Protein AF-A0A8H2VBD1-F1 (afdb_monomer_lite)

Structure (mmCIF, N/CA/C/O backbone):
data_AF-A0A8H2VBD1-F1
#
_entry.id   AF-A0A8H2VBD1-F1
#
loop_
_atom_site.group_PDB
_atom_site.id
_atom_site.type_symbol
_atom_site.label_atom_id
_atom_site.label_alt_id
_atom_site.label_comp_id
_atom_site.label_asym_id
_atom_site.label_entity_id
_atom_site.label_seq_id
_atom_site.pdbx_PDB_ins_code
_atom_site.Cartn_x
_atom_site.Cartn_y
_atom_site.Cartn_z
_atom_site.occupancy
_atom_site.B_iso_or_equiv
_atom_site.auth_seq_id
_atom_site.auth_comp_id
_atom_site.auth_asym_id
_atom_site.auth_atom_id
_atom_site.pdbx_PDB_model_num
ATOM 1 N N . MET A 1 1 ? 64.098 -32.373 -32.355 1.00 54.00 1 MET A N 1
ATOM 2 C CA . MET A 1 1 ? 63.160 -31.395 -31.766 1.00 54.00 1 MET A CA 1
ATOM 3 C C . MET A 1 1 ? 63.938 -30.116 -31.527 1.00 54.00 1 MET A C 1
ATOM 5 O O . MET A 1 1 ? 64.959 -30.166 -30.847 1.00 54.00 1 MET A O 1
ATOM 9 N N . SER A 1 2 ? 63.574 -29.048 -32.231 1.00 55.41 2 SER A N 1
ATOM 10 C CA . SER A 1 2 ? 64.395 -27.842 -32.358 1.00 55.41 2 SER A CA 1
ATOM 11 C C . SER A 1 2 ? 64.358 -27.010 -31.068 1.00 55.41 2 SER A C 1
ATOM 13 O O . SER A 1 2 ? 63.413 -27.098 -30.284 1.00 55.41 2 SER A O 1
ATOM 15 N N . LEU A 1 3 ? 65.383 -26.186 -30.827 1.00 52.31 3 LEU A N 1
ATOM 16 C CA . LEU A 1 3 ? 65.416 -25.245 -29.693 1.00 52.31 3 LEU A CA 1
ATOM 17 C C . LEU A 1 3 ? 64.236 -24.248 -29.708 1.00 52.31 3 LEU A C 1
ATOM 19 O O . LEU A 1 3 ? 63.853 -23.739 -28.655 1.00 52.31 3 LEU A O 1
ATOM 23 N N . TRP A 1 4 ? 63.619 -24.026 -30.873 1.00 53.47 4 TRP A N 1
ATOM 24 C CA . TRP A 1 4 ? 62.435 -23.184 -31.052 1.00 53.47 4 TRP A CA 1
ATOM 25 C C . TRP A 1 4 ? 61.159 -23.810 -30.470 1.00 53.47 4 TRP A C 1
ATOM 27 O O . TRP A 1 4 ? 60.368 -23.103 -29.844 1.00 53.47 4 TRP A O 1
ATOM 37 N N . ASP A 1 5 ? 61.009 -25.135 -30.560 1.00 57.03 5 ASP A N 1
ATOM 38 C CA . ASP A 1 5 ? 59.840 -25.858 -30.033 1.00 57.03 5 ASP A CA 1
ATOM 39 C C . ASP A 1 5 ? 59.789 -25.804 -28.496 1.00 57.03 5 ASP A C 1
ATOM 41 O O . ASP A 1 5 ? 58.724 -25.662 -27.895 1.00 57.03 5 ASP A O 1
ATOM 45 N N . LYS A 1 6 ? 60.960 -25.840 -27.842 1.00 54.88 6 LYS A N 1
ATOM 46 C CA . LYS A 1 6 ? 61.081 -25.689 -26.380 1.00 54.88 6 LYS A CA 1
ATOM 47 C C . LYS A 1 6 ? 60.775 -24.266 -25.901 1.00 54.88 6 LYS A C 1
ATOM 49 O O . LYS A 1 6 ? 60.259 -24.097 -24.799 1.00 54.88 6 LYS A O 1
ATOM 54 N N . CYS A 1 7 ? 61.081 -23.250 -26.710 1.00 54.19 7 CYS A N 1
ATOM 55 C CA . CYS A 1 7 ? 60.843 -21.848 -26.356 1.00 54.19 7 CYS A CA 1
ATOM 56 C C . CYS A 1 7 ? 59.348 -21.484 -26.437 1.00 54.19 7 CYS A C 1
ATOM 58 O O . CYS A 1 7 ? 58.854 -20.722 -25.606 1.00 54.19 7 CYS A O 1
ATOM 60 N N . ASN A 1 8 ? 58.608 -22.077 -27.382 1.00 58.03 8 ASN A N 1
ATOM 61 C CA . ASN A 1 8 ? 57.167 -21.851 -27.524 1.00 58.03 8 ASN A CA 1
ATOM 62 C C . ASN A 1 8 ? 56.337 -22.646 -26.499 1.00 58.03 8 ASN A C 1
ATOM 64 O O . ASN A 1 8 ? 55.411 -22.100 -25.906 1.00 58.03 8 ASN A O 1
ATOM 68 N N . ALA A 1 9 ? 56.748 -23.882 -26.182 1.00 58.59 9 ALA A N 1
ATOM 69 C CA . ALA A 1 9 ? 56.108 -24.696 -25.144 1.00 58.59 9 ALA A CA 1
ATOM 70 C C . ALA A 1 9 ? 56.120 -24.026 -23.754 1.00 58.59 9 ALA A C 1
ATOM 72 O O . ALA A 1 9 ? 55.171 -24.165 -22.984 1.00 58.59 9 ALA A O 1
ATOM 73 N N . ASN A 1 10 ? 57.167 -23.252 -23.444 1.00 64.06 10 ASN A N 1
ATOM 74 C CA . ASN A 1 10 ? 57.252 -22.486 -22.198 1.00 64.06 10 ASN A CA 1
ATOM 75 C C . ASN A 1 10 ? 56.273 -21.302 -22.165 1.00 64.06 10 ASN A C 1
ATOM 77 O O . ASN A 1 10 ? 55.731 -20.992 -21.108 1.00 64.06 10 ASN A O 1
ATOM 81 N N . LYS A 1 11 ? 56.004 -20.658 -23.310 1.00 75.06 11 LYS A N 1
ATOM 82 C CA . LYS A 1 11 ? 55.006 -19.581 -23.393 1.00 75.06 11 LYS A CA 1
ATOM 83 C C . LYS A 1 11 ? 53.596 -20.130 -23.221 1.00 75.06 11 LYS A C 1
ATOM 85 O O . LYS A 1 11 ? 52.838 -19.593 -22.420 1.00 75.06 11 LYS A O 1
ATOM 90 N N . ASP A 1 12 ? 53.280 -21.242 -23.879 1.00 76.56 12 ASP A N 1
ATOM 91 C CA . ASP A 1 12 ? 51.980 -21.909 -23.743 1.00 76.56 12 ASP A CA 1
ATOM 92 C C . ASP A 1 12 ? 51.727 -22.379 -22.305 1.00 76.56 12 ASP A C 1
ATOM 94 O O . ASP A 1 12 ? 50.618 -22.243 -21.784 1.00 76.56 12 ASP A O 1
ATOM 98 N N . TYR A 1 13 ? 52.765 -22.882 -21.632 1.00 83.56 13 TYR A N 1
ATOM 99 C CA . TYR A 1 13 ? 52.704 -23.245 -20.217 1.00 83.56 13 TYR A CA 1
ATOM 100 C C . TYR A 1 13 ? 52.416 -22.030 -19.322 1.00 83.56 13 TYR A C 1
ATOM 102 O O . TYR A 1 13 ? 51.544 -22.094 -18.455 1.00 83.56 13 TYR A O 1
ATOM 110 N N . VAL A 1 14 ? 53.077 -20.897 -19.577 1.00 85.50 14 VAL A N 1
ATOM 111 C CA . VAL A 1 14 ? 52.837 -19.642 -18.849 1.00 85.50 14 VAL A CA 1
ATOM 112 C C . VAL A 1 14 ? 51.410 -19.129 -19.070 1.00 85.50 14 VAL A C 1
ATOM 114 O O . VAL A 1 14 ? 50.736 -18.796 -18.096 1.00 85.50 14 VAL A O 1
ATOM 117 N N . TYR A 1 15 ? 50.895 -19.133 -20.304 1.00 88.62 15 TYR A N 1
ATOM 118 C CA . TYR A 1 15 ? 49.515 -18.709 -20.580 1.00 88.62 15 TYR A CA 1
ATOM 119 C C . TYR A 1 15 ? 48.474 -19.613 -19.910 1.00 88.62 15 TYR A C 1
ATOM 121 O O . TYR A 1 15 ? 47.472 -19.114 -19.396 1.00 88.62 15 TYR A O 1
ATOM 129 N N . ARG A 1 16 ? 48.718 -20.928 -19.845 1.00 87.94 16 ARG A N 1
ATOM 130 C CA . ARG A 1 16 ? 47.842 -21.869 -19.129 1.00 87.94 16 ARG A CA 1
ATOM 131 C C . ARG A 1 16 ? 47.814 -21.602 -17.627 1.00 87.94 16 ARG A C 1
ATOM 133 O O . ARG A 1 16 ? 46.736 -21.617 -17.040 1.00 87.94 16 ARG A O 1
ATOM 140 N N . ILE A 1 17 ? 48.963 -21.316 -17.014 1.00 90.25 17 ILE A N 1
ATOM 141 C CA . ILE A 1 17 ? 49.022 -20.950 -15.592 1.00 90.25 17 ILE A CA 1
ATOM 142 C C . ILE A 1 17 ? 48.261 -19.648 -15.339 1.00 90.25 17 ILE A C 1
ATOM 144 O O . ILE A 1 17 ? 47.466 -19.584 -14.406 1.00 90.25 17 ILE A O 1
ATOM 148 N N . ILE A 1 18 ? 48.451 -18.632 -16.185 1.00 91.62 18 ILE A N 1
ATOM 149 C CA . ILE A 1 18 ? 47.745 -17.350 -16.054 1.00 91.62 18 ILE A CA 1
ATOM 150 C C . ILE A 1 18 ? 46.226 -17.548 -16.169 1.00 91.62 18 ILE A C 1
ATOM 152 O O . ILE A 1 18 ? 45.480 -17.005 -15.356 1.00 91.62 18 ILE A O 1
ATOM 156 N N . ALA A 1 19 ? 45.759 -18.362 -17.119 1.00 92.12 19 ALA A N 1
ATOM 157 C CA . ALA A 1 19 ? 44.336 -18.659 -17.281 1.00 92.12 19 ALA A CA 1
ATOM 158 C C . ALA A 1 19 ? 43.744 -19.400 -16.068 1.00 92.12 19 ALA A C 1
ATOM 160 O O . ALA A 1 19 ? 42.652 -19.061 -15.616 1.00 92.12 19 ALA A O 1
ATOM 161 N N . LEU A 1 20 ? 44.469 -20.370 -15.499 1.00 93.50 20 LEU A N 1
ATOM 162 C CA . LEU A 1 20 ? 44.033 -21.085 -14.294 1.00 93.50 20 LEU A CA 1
ATOM 163 C C . LEU A 1 20 ? 43.985 -20.167 -13.069 1.00 93.50 20 LEU A C 1
ATOM 165 O O . LEU A 1 20 ? 43.024 -20.219 -12.307 1.00 93.50 20 LEU A O 1
ATOM 169 N N . MET A 1 21 ? 44.976 -19.287 -12.911 1.00 91.81 21 MET A N 1
ATOM 170 C CA . MET A 1 21 ? 44.975 -18.273 -11.854 1.00 91.81 21 MET A CA 1
ATOM 171 C C . MET A 1 21 ? 43.785 -17.325 -12.001 1.00 91.81 21 MET A C 1
ATOM 173 O O . MET A 1 21 ? 43.116 -17.040 -11.014 1.00 91.81 21 MET A O 1
ATOM 177 N N . PHE A 1 22 ? 43.474 -16.887 -13.224 1.00 92.88 22 PHE A N 1
ATOM 178 C CA . PHE A 1 22 ? 42.308 -16.047 -13.485 1.00 92.88 22 PHE A CA 1
ATOM 179 C C . PHE A 1 22 ? 41.004 -16.763 -13.118 1.00 92.88 22 PHE A C 1
ATOM 181 O O . PHE A 1 22 ? 40.187 -16.187 -12.411 1.00 92.88 22 PHE A O 1
ATOM 188 N N . LEU A 1 23 ? 40.839 -18.033 -13.505 1.00 91.69 23 LEU A N 1
ATOM 189 C CA . LEU A 1 23 ? 39.657 -18.824 -13.150 1.00 91.69 23 LEU A CA 1
ATOM 190 C C . LEU A 1 23 ? 39.506 -18.999 -11.634 1.00 91.69 23 LEU A C 1
ATOM 192 O O . LEU A 1 23 ? 38.409 -18.821 -11.110 1.00 91.69 23 LEU A O 1
ATOM 196 N N . ILE A 1 24 ? 40.600 -19.280 -10.921 1.00 89.44 24 ILE A N 1
ATOM 197 C CA . ILE A 1 24 ? 40.595 -19.403 -9.457 1.00 89.44 24 ILE A CA 1
ATOM 198 C C . ILE A 1 24 ? 40.242 -18.062 -8.805 1.00 89.44 24 ILE A C 1
ATOM 200 O O . ILE A 1 24 ? 39.408 -18.041 -7.910 1.00 89.44 24 ILE A O 1
ATOM 204 N N . ILE A 1 25 ? 40.809 -16.947 -9.276 1.00 87.06 25 ILE A N 1
ATOM 205 C CA . ILE A 1 25 ? 40.499 -15.600 -8.769 1.00 87.06 25 ILE A CA 1
ATOM 206 C C . ILE A 1 25 ? 39.036 -15.239 -9.041 1.00 87.06 25 ILE A C 1
ATOM 208 O O . ILE A 1 25 ? 38.354 -14.721 -8.163 1.00 87.06 25 ILE A O 1
ATOM 212 N N . THR A 1 26 ? 38.517 -15.538 -10.234 1.00 83.25 26 THR A N 1
ATOM 213 C CA . THR A 1 26 ? 37.095 -15.321 -10.521 1.00 83.25 26 THR A CA 1
ATOM 214 C C . THR A 1 26 ? 36.215 -16.202 -9.647 1.00 83.25 26 THR A C 1
ATOM 216 O O . THR A 1 26 ? 35.213 -15.717 -9.143 1.00 83.25 26 THR A O 1
ATOM 219 N N . TRP A 1 27 ? 36.599 -17.457 -9.393 1.00 83.62 27 TRP A N 1
ATOM 220 C CA . TRP A 1 27 ? 35.854 -18.343 -8.504 1.00 83.62 27 TRP A CA 1
ATOM 221 C C . TRP A 1 27 ? 35.876 -17.832 -7.068 1.00 83.62 27 TRP A C 1
ATOM 223 O O . TRP A 1 27 ? 34.833 -17.808 -6.436 1.00 83.62 27 TRP A O 1
ATOM 233 N N . THR A 1 28 ? 37.016 -17.383 -6.540 1.00 78.88 28 THR A N 1
ATOM 234 C CA . THR A 1 28 ? 37.082 -16.871 -5.165 1.00 78.88 28 THR A CA 1
ATOM 235 C C . THR A 1 28 ? 36.308 -15.568 -5.001 1.00 78.88 28 THR A C 1
ATOM 237 O O . THR A 1 28 ? 35.615 -15.428 -4.002 1.00 78.88 28 THR A O 1
ATOM 240 N N . LEU A 1 29 ? 36.354 -14.661 -5.984 1.00 74.62 29 LEU A N 1
ATOM 241 C CA . LEU A 1 29 ? 35.590 -13.407 -5.969 1.00 74.62 29 LEU A CA 1
ATOM 242 C C . LEU A 1 29 ? 34.081 -13.617 -6.167 1.00 74.62 29 LEU A C 1
ATOM 244 O O . LEU A 1 29 ? 33.280 -12.878 -5.601 1.00 74.62 29 LEU A O 1
ATOM 248 N N . LEU A 1 30 ? 33.682 -14.607 -6.970 1.00 69.38 30 LEU A N 1
ATOM 249 C CA . LEU A 1 30 ? 32.272 -14.904 -7.241 1.00 69.38 30 LEU A CA 1
ATOM 250 C C . LEU A 1 30 ? 31.662 -15.840 -6.182 1.00 69.38 30 LEU A C 1
ATOM 252 O O . LEU A 1 30 ? 30.470 -15.762 -5.908 1.00 69.38 30 LEU A O 1
ATOM 256 N N . SER A 1 31 ? 32.480 -16.689 -5.552 1.00 67.06 31 SER A N 1
ATOM 257 C CA . SER A 1 31 ? 32.095 -17.589 -4.456 1.00 67.06 31 SER A CA 1
ATOM 258 C C . SER A 1 31 ? 32.132 -16.913 -3.085 1.00 67.06 31 SER A C 1
ATOM 260 O O . SER A 1 31 ? 31.556 -17.461 -2.151 1.00 67.06 31 SER A O 1
ATOM 262 N N . SER A 1 32 ? 32.779 -15.749 -2.936 1.00 55.81 32 SER A N 1
ATOM 263 C CA . SER A 1 32 ? 32.771 -14.970 -1.687 1.00 55.81 32 SER A CA 1
ATOM 264 C C . SER A 1 32 ? 31.465 -14.205 -1.447 1.00 55.81 32 SER A C 1
ATOM 266 O O . SER A 1 32 ? 31.392 -13.382 -0.538 1.00 55.81 32 SER A O 1
ATOM 268 N N . GLY A 1 33 ? 30.423 -14.455 -2.243 1.00 56.94 33 GLY A N 1
ATOM 269 C CA . GLY A 1 33 ? 29.066 -14.111 -1.846 1.00 56.94 33 GLY A CA 1
ATOM 270 C C . GLY A 1 33 ? 28.625 -15.032 -0.713 1.00 56.94 33 GLY A C 1
ATOM 271 O O . GLY A 1 33 ? 28.064 -16.093 -0.971 1.00 56.94 33 GLY A O 1
ATOM 272 N N . GLU A 1 34 ? 28.877 -14.644 0.538 1.00 50.38 34 GLU A N 1
ATOM 273 C CA . GLU A 1 34 ? 28.145 -15.195 1.678 1.00 50.38 34 GLU A CA 1
ATOM 274 C C . GLU A 1 34 ? 26.644 -15.000 1.416 1.00 50.38 34 GLU A C 1
ATOM 276 O O . GLU A 1 34 ? 26.119 -13.887 1.470 1.00 50.38 34 GLU A O 1
ATOM 281 N N . LEU A 1 35 ? 25.940 -16.091 1.103 1.00 47.12 35 LEU A N 1
ATOM 282 C CA . LEU A 1 35 ? 24.493 -16.181 1.270 1.00 47.12 35 LEU A CA 1
ATOM 283 C C . LEU A 1 35 ? 24.238 -16.265 2.773 1.00 47.12 35 LEU A C 1
ATOM 285 O O . LEU A 1 35 ? 24.052 -17.339 3.343 1.00 47.12 35 LEU A O 1
ATOM 289 N N . ASP A 1 36 ? 24.316 -15.106 3.417 1.00 41.16 36 ASP A N 1
ATOM 290 C CA . ASP A 1 36 ? 23.941 -14.939 4.807 1.00 41.16 36 ASP A CA 1
ATOM 291 C C . ASP A 1 36 ? 22.428 -15.172 4.937 1.00 41.16 36 ASP A C 1
ATOM 293 O O . ASP A 1 36 ? 21.601 -14.304 4.650 1.00 41.16 36 ASP A O 1
ATOM 297 N N . GLY A 1 37 ? 22.066 -16.389 5.347 1.00 51.75 37 GLY A N 1
ATOM 298 C CA . GLY A 1 37 ? 20.691 -16.807 5.622 1.00 51.75 37 GLY A CA 1
ATOM 299 C C . GLY A 1 37 ? 20.072 -16.146 6.858 1.00 51.75 37 GLY A C 1
ATOM 300 O O . GLY A 1 37 ? 18.968 -16.521 7.246 1.00 51.75 37 GLY A O 1
ATOM 301 N N . SER A 1 38 ? 20.761 -15.188 7.489 1.00 45.03 38 SER A N 1
ATOM 302 C CA . SER A 1 38 ? 20.232 -14.396 8.603 1.00 45.03 38 SER A CA 1
ATOM 303 C C . SER A 1 38 ? 19.691 -13.023 8.186 1.00 45.03 38 SER A C 1
ATOM 305 O O . SER A 1 38 ? 19.062 -12.337 8.996 1.00 45.03 38 SER A O 1
ATOM 307 N N . ILE A 1 39 ? 19.865 -12.621 6.920 1.00 45.16 39 ILE A N 1
ATOM 308 C CA . ILE A 1 39 ? 19.301 -11.366 6.422 1.00 45.16 39 ILE A CA 1
ATOM 309 C C . ILE A 1 39 ? 17.844 -11.625 6.009 1.00 45.16 39 ILE A C 1
ATOM 311 O O . ILE A 1 39 ? 17.609 -12.398 5.077 1.00 45.16 39 ILE A O 1
ATOM 315 N N . PRO A 1 40 ? 16.845 -10.986 6.652 1.00 49.59 40 PRO A N 1
ATOM 316 C CA . PRO A 1 40 ? 15.456 -11.137 6.239 1.00 49.59 40 PRO A CA 1
ATOM 317 C C . PRO A 1 40 ? 15.336 -10.767 4.760 1.00 49.59 40 PRO A C 1
ATOM 319 O O . PRO A 1 40 ? 15.849 -9.733 4.329 1.00 49.59 40 PRO A O 1
ATOM 322 N N . HIS A 1 41 ? 14.670 -11.622 3.981 1.00 46.75 41 HIS A N 1
ATOM 323 C CA . HIS A 1 41 ? 14.543 -11.488 2.526 1.00 46.75 41 HIS A CA 1
ATOM 324 C C . HIS A 1 41 ? 14.055 -10.102 2.072 1.00 46.75 41 HIS A C 1
ATOM 326 O O . HIS A 1 41 ? 14.389 -9.690 0.964 1.00 46.75 41 HIS A O 1
ATOM 332 N N . SER A 1 42 ? 13.334 -9.369 2.926 1.00 48.91 42 SER A N 1
ATOM 333 C CA . SER A 1 42 ? 12.960 -7.971 2.697 1.00 48.91 42 SER A CA 1
ATOM 334 C C . SER A 1 42 ? 14.180 -7.059 2.533 1.00 48.91 42 SER A C 1
ATOM 336 O O . SER A 1 42 ? 14.265 -6.343 1.546 1.00 48.91 42 SER A O 1
ATOM 338 N N . LYS A 1 43 ? 15.201 -7.140 3.399 1.00 45.16 43 LYS A N 1
ATOM 339 C CA . LYS A 1 43 ? 16.438 -6.340 3.265 1.00 45.16 43 LYS A CA 1
ATOM 340 C C . LYS A 1 43 ? 17.221 -6.672 1.994 1.00 45.16 43 LYS A C 1
ATOM 342 O O . LYS A 1 43 ? 17.791 -5.781 1.379 1.00 45.16 43 LYS A O 1
ATOM 347 N N . ILE A 1 44 ? 17.255 -7.942 1.584 1.00 48.09 44 ILE A N 1
ATOM 348 C CA . ILE A 1 44 ? 17.922 -8.348 0.334 1.00 48.09 44 ILE A CA 1
ATOM 349 C C . ILE A 1 44 ? 17.146 -7.816 -0.878 1.00 48.09 44 ILE A C 1
ATOM 351 O O . ILE A 1 44 ? 17.750 -7.307 -1.822 1.00 48.09 44 ILE A O 1
ATOM 355 N N . PHE A 1 45 ? 15.814 -7.895 -0.840 1.00 48.53 45 PHE A N 1
ATOM 356 C CA . PHE A 1 45 ? 14.938 -7.377 -1.886 1.00 48.53 45 PHE A CA 1
ATOM 357 C C . PHE A 1 45 ? 15.046 -5.849 -2.011 1.00 48.53 45 PHE A C 1
ATOM 359 O O . PHE A 1 45 ? 15.306 -5.353 -3.107 1.00 48.53 45 PHE A O 1
ATOM 366 N N . PHE A 1 46 ? 14.992 -5.105 -0.904 1.00 46.50 46 PHE A N 1
ATOM 367 C CA . PHE A 1 46 ? 15.167 -3.649 -0.899 1.00 46.50 46 PHE A CA 1
ATOM 368 C C . PHE A 1 46 ? 16.562 -3.204 -1.336 1.00 46.50 46 PHE A C 1
ATOM 370 O O . PHE A 1 46 ? 16.674 -2.244 -2.103 1.00 46.50 46 PHE A O 1
ATOM 377 N N . LYS A 1 47 ? 17.612 -3.943 -0.959 1.00 44.56 47 LYS A N 1
ATOM 378 C CA . LYS A 1 47 ? 18.968 -3.730 -1.474 1.00 44.56 47 LYS A CA 1
ATOM 379 C C . LYS A 1 47 ? 19.043 -3.955 -2.981 1.00 44.56 47 LYS A C 1
ATOM 381 O O . LYS A 1 47 ? 19.677 -3.174 -3.687 1.00 44.56 47 LYS A O 1
ATOM 386 N N . SER A 1 48 ? 18.368 -4.989 -3.490 1.00 46.06 48 SER A N 1
ATOM 387 C CA . SER A 1 48 ? 18.322 -5.294 -4.927 1.00 46.06 48 SER A CA 1
ATOM 388 C C . SER A 1 48 ? 17.507 -4.281 -5.741 1.00 46.06 48 SER A C 1
ATOM 390 O O . SER A 1 48 ? 17.838 -4.025 -6.895 1.00 46.06 48 SER A O 1
ATOM 392 N N . LEU A 1 49 ? 16.495 -3.656 -5.130 1.00 55.81 49 LEU A N 1
ATOM 393 C CA . LEU A 1 49 ? 15.710 -2.576 -5.730 1.00 55.81 49 LEU A CA 1
ATOM 394 C C . LEU A 1 49 ? 16.281 -1.174 -5.446 1.00 55.81 49 LEU A C 1
ATOM 396 O O . LEU A 1 49 ? 15.737 -0.186 -5.932 1.00 55.81 49 LEU A O 1
ATOM 400 N N . ASN A 1 50 ? 17.375 -1.066 -4.681 1.00 44.81 50 ASN A N 1
ATOM 401 C CA . ASN A 1 50 ? 17.959 0.202 -4.228 1.00 44.81 50 ASN A CA 1
ATOM 402 C C . ASN A 1 50 ? 16.984 1.080 -3.399 1.00 44.81 50 ASN A C 1
ATOM 404 O O . ASN A 1 50 ? 17.167 2.293 -3.290 1.00 44.81 50 ASN A O 1
ATOM 408 N N . LEU A 1 51 ? 15.951 0.472 -2.797 1.00 50.34 51 LEU A N 1
ATOM 409 C CA . LEU A 1 51 ? 14.966 1.144 -1.935 1.00 50.34 51 LEU A CA 1
ATOM 410 C C . LEU A 1 51 ? 15.459 1.331 -0.489 1.00 50.34 51 LEU A C 1
ATOM 412 O O . LEU A 1 51 ? 14.819 2.039 0.284 1.00 50.34 51 LEU A O 1
ATOM 416 N N . ASP A 1 52 ? 16.613 0.771 -0.116 1.00 47.75 52 ASP A N 1
ATOM 417 C CA . ASP A 1 52 ? 17.197 0.970 1.219 1.00 47.75 52 ASP A CA 1
ATOM 418 C C . ASP A 1 52 ? 17.398 2.461 1.533 1.00 47.75 52 ASP A C 1
ATOM 420 O O . ASP A 1 52 ? 17.101 2.915 2.634 1.00 47.75 52 ASP A O 1
ATOM 424 N N . ASN A 1 53 ? 17.851 3.250 0.555 1.00 48.72 53 ASN A N 1
ATOM 425 C CA . ASN A 1 53 ? 18.037 4.696 0.714 1.00 48.72 53 ASN A CA 1
ATOM 426 C C . ASN A 1 53 ? 16.713 5.472 0.678 1.00 48.72 53 ASN A C 1
ATOM 428 O O . ASN A 1 53 ? 16.647 6.586 1.188 1.00 48.72 53 ASN A O 1
ATOM 432 N N . TYR A 1 54 ? 15.663 4.885 0.099 1.00 46.88 54 TYR A N 1
ATOM 433 C CA . TYR A 1 54 ? 14.327 5.473 0.064 1.00 46.88 54 TYR A CA 1
ATOM 434 C C . TYR A 1 54 ? 13.667 5.445 1.446 1.00 46.88 54 TYR A C 1
ATOM 436 O O . TYR A 1 54 ? 13.098 6.441 1.880 1.00 46.88 54 TYR A O 1
ATOM 444 N N . PHE A 1 55 ? 13.807 4.330 2.170 1.00 47.88 55 PHE A N 1
ATOM 445 C CA . PHE A 1 55 ? 13.234 4.178 3.511 1.00 47.88 55 PHE A CA 1
ATOM 446 C C . PHE A 1 55 ? 14.163 4.647 4.641 1.00 47.88 55 PHE A C 1
ATOM 448 O O . PHE A 1 55 ? 13.671 5.073 5.681 1.00 47.88 55 PHE A O 1
ATOM 455 N N . ASN A 1 56 ? 15.489 4.623 4.446 1.00 46.00 56 ASN A N 1
ATOM 456 C CA . ASN A 1 56 ? 16.464 5.125 5.430 1.00 46.00 56 ASN A CA 1
ATOM 457 C C . ASN A 1 56 ? 16.826 6.614 5.234 1.00 46.00 56 ASN A C 1
ATOM 459 O O . ASN A 1 56 ? 17.598 7.166 6.016 1.00 46.00 56 ASN A O 1
ATOM 463 N N . GLY A 1 57 ? 16.306 7.264 4.185 1.00 38.19 57 GLY A N 1
ATOM 464 C CA . GLY A 1 57 ? 16.658 8.634 3.790 1.00 38.19 57 GLY A CA 1
ATOM 465 C C . GLY A 1 57 ? 16.067 9.749 4.657 1.00 38.19 57 GLY A C 1
ATOM 466 O O . GLY A 1 57 ? 16.419 10.911 4.474 1.00 38.19 57 GLY A O 1
ATOM 467 N N . SER A 1 58 ? 15.209 9.428 5.622 1.00 42.72 58 SER A N 1
ATOM 468 C CA . SER A 1 58 ? 14.630 10.393 6.557 1.00 42.72 58 SER A CA 1
ATOM 469 C C . SER A 1 58 ? 15.304 10.304 7.930 1.00 42.72 58 SER A C 1
ATOM 471 O O . SER A 1 58 ? 14.657 10.011 8.931 1.00 42.72 58 SER A O 1
ATOM 473 N N . ASN A 1 59 ? 16.605 10.600 7.993 1.00 42.50 59 ASN A N 1
ATOM 474 C CA . ASN A 1 59 ? 17.234 11.071 9.235 1.00 42.50 59 ASN A CA 1
ATOM 475 C C . ASN A 1 59 ? 16.853 12.542 9.470 1.00 42.50 59 ASN A C 1
ATOM 477 O O . ASN A 1 59 ? 17.719 13.405 9.612 1.00 42.50 59 ASN A O 1
ATOM 481 N N . ASP A 1 60 ? 15.555 12.844 9.435 1.00 41.31 60 ASP A N 1
ATOM 482 C CA . ASP A 1 60 ? 15.065 14.111 9.949 1.00 41.31 60 ASP A CA 1
ATOM 483 C C . ASP A 1 60 ? 14.827 13.924 11.449 1.00 41.31 60 ASP A C 1
ATOM 485 O O . ASP A 1 60 ? 13.831 13.343 11.884 1.00 41.31 60 ASP A O 1
ATOM 489 N N . ASP A 1 61 ? 15.783 14.413 12.239 1.00 42.97 61 ASP A N 1
ATOM 490 C CA . ASP A 1 61 ? 15.736 14.513 13.704 1.00 42.97 61 ASP A CA 1
ATOM 491 C C . ASP A 1 61 ? 14.520 15.332 14.215 1.00 42.97 61 ASP A C 1
ATOM 493 O O . ASP A 1 61 ? 14.333 15.480 15.426 1.00 42.97 61 ASP A O 1
ATOM 497 N N . SER A 1 62 ? 13.660 15.853 13.325 1.00 41.28 62 SER A N 1
ATOM 498 C CA . SER A 1 62 ? 12.409 16.541 13.668 1.00 41.28 62 SER A CA 1
ATOM 499 C C . SER A 1 62 ? 11.293 15.626 14.203 1.00 41.28 62 SER A C 1
ATOM 501 O O . SER A 1 62 ? 10.348 16.126 14.813 1.00 41.28 62 SER A O 1
ATOM 503 N N . LEU A 1 63 ? 11.403 14.296 14.071 1.00 46.25 63 LEU A N 1
ATOM 504 C CA . LEU A 1 63 ? 10.418 13.331 14.599 1.00 46.25 63 LEU A CA 1
ATOM 505 C C . LEU A 1 63 ? 10.751 12.804 16.004 1.00 46.25 63 LEU A C 1
ATOM 507 O O . LEU A 1 63 ? 10.234 11.772 16.437 1.00 46.25 63 LEU A O 1
ATOM 511 N N . ARG A 1 64 ? 11.590 13.509 16.767 1.00 38.72 64 ARG A N 1
ATOM 512 C CA . ARG A 1 64 ? 11.825 13.187 18.178 1.00 38.72 64 ARG A CA 1
ATOM 513 C C . ARG A 1 64 ? 10.654 13.696 19.030 1.00 38.72 64 ARG A C 1
ATOM 515 O O . ARG A 1 64 ? 10.756 14.714 19.708 1.00 38.72 64 ARG A O 1
ATOM 522 N N . TYR A 1 65 ? 9.521 12.996 18.980 1.00 47.66 65 TYR A N 1
ATOM 523 C CA . TYR A 1 65 ? 8.361 13.288 19.823 1.00 47.66 65 TYR A CA 1
ATOM 524 C C . TYR A 1 65 ? 8.662 12.914 21.274 1.00 47.66 65 TYR A C 1
ATOM 526 O O . TYR A 1 65 ? 8.805 11.744 21.619 1.00 47.66 65 TYR A O 1
ATOM 534 N N . THR A 1 66 ? 8.798 13.927 22.124 1.00 37.38 66 THR A N 1
ATOM 535 C CA . THR A 1 66 ? 9.237 13.793 23.518 1.00 37.38 66 THR A CA 1
ATOM 536 C C . THR A 1 66 ? 8.111 13.697 24.540 1.00 37.38 66 THR A C 1
ATOM 538 O O . THR A 1 66 ? 8.419 13.607 25.722 1.00 37.38 66 THR A O 1
ATOM 541 N N . ASN A 1 67 ? 6.834 13.663 24.147 1.00 42.75 67 ASN A N 1
ATOM 542 C CA . ASN A 1 67 ? 5.740 13.637 25.118 1.00 42.75 67 ASN A CA 1
ATOM 543 C C . ASN A 1 67 ? 4.760 12.482 24.873 1.00 42.75 67 ASN A C 1
ATOM 545 O O . ASN A 1 67 ? 4.178 12.339 23.802 1.00 42.75 67 ASN A O 1
ATOM 549 N N . GLU A 1 68 ? 4.523 11.722 25.941 1.00 44.66 68 GLU A N 1
ATOM 550 C CA . GLU A 1 68 ? 3.519 10.656 26.113 1.00 44.66 68 GLU A CA 1
ATOM 551 C C . GLU A 1 68 ? 2.076 11.108 25.773 1.00 44.66 68 GLU A C 1
ATOM 553 O O . GLU A 1 68 ? 1.182 10.286 25.595 1.00 44.66 68 GLU A O 1
ATOM 558 N N . GLN A 1 69 ? 1.850 12.421 25.640 1.00 43.88 69 GLN A N 1
ATOM 559 C CA . GLN A 1 69 ? 0.563 13.067 25.353 1.00 43.88 69 GLN A CA 1
ATOM 560 C C . GLN A 1 69 ? 0.084 12.980 23.892 1.00 43.88 69 GLN A C 1
ATOM 562 O O . GLN A 1 69 ? -1.070 13.308 23.632 1.00 43.88 69 GLN A O 1
ATOM 567 N N . ASP A 1 70 ? 0.911 12.512 22.954 1.00 48.09 70 ASP A N 1
ATOM 568 C CA . ASP A 1 70 ? 0.563 12.451 21.522 1.00 48.09 70 ASP A CA 1
ATOM 569 C C . ASP A 1 70 ? -0.013 11.097 21.060 1.00 48.09 70 ASP A C 1
ATOM 571 O O . ASP A 1 70 ? -0.347 10.932 19.881 1.00 48.09 70 ASP A O 1
ATOM 575 N N . MET A 1 71 ? -0.149 10.115 21.958 1.00 50.75 71 MET A N 1
ATOM 576 C CA . MET A 1 71 ? -0.793 8.839 21.636 1.00 50.75 71 MET A CA 1
ATOM 577 C C . MET A 1 71 ? -2.312 9.034 21.552 1.00 50.75 71 MET A C 1
ATOM 579 O O . MET A 1 71 ? -3.041 8.872 22.530 1.00 50.75 71 MET A O 1
ATOM 583 N N . ILE A 1 72 ? -2.805 9.395 20.368 1.00 56.06 72 ILE A N 1
ATOM 584 C CA . ILE A 1 72 ? -4.241 9.500 20.082 1.00 56.06 72 ILE A CA 1
ATOM 585 C C . ILE A 1 72 ? -4.820 8.082 20.008 1.00 56.06 72 ILE A C 1
ATOM 587 O O . ILE A 1 72 ? -4.985 7.506 18.933 1.00 56.06 72 ILE A O 1
ATOM 591 N N . LYS A 1 73 ? -5.128 7.488 21.160 1.00 54.53 73 LYS A N 1
ATOM 592 C CA . LYS A 1 73 ? -5.875 6.234 21.226 1.00 54.53 73 LYS A CA 1
ATOM 593 C C . LYS A 1 73 ? -7.367 6.558 21.258 1.00 54.53 73 LYS A C 1
ATOM 595 O O . LYS A 1 73 ? -7.947 6.777 22.316 1.00 54.53 73 LYS A O 1
ATOM 600 N N . ASN A 1 74 ? -7.984 6.634 20.082 1.00 59.97 74 ASN A N 1
ATOM 601 C CA . ASN A 1 74 ? -9.438 6.698 19.992 1.00 59.97 74 ASN A CA 1
ATOM 602 C C . ASN A 1 74 ? -10.001 5.288 20.235 1.00 59.97 74 ASN A C 1
ATOM 604 O O . ASN A 1 74 ? -9.838 4.400 19.399 1.00 59.97 74 ASN A O 1
ATOM 608 N N . GLU A 1 75 ? -10.599 5.079 21.407 1.00 66.31 75 GLU A N 1
ATOM 609 C CA . GLU A 1 75 ? -11.135 3.782 21.843 1.00 66.31 75 GLU A CA 1
ATOM 610 C C . GLU A 1 75 ? -12.593 3.545 21.411 1.00 66.31 75 GLU A C 1
ATOM 612 O O . GLU A 1 75 ? -13.178 2.535 21.798 1.00 66.31 75 GLU A O 1
ATOM 617 N N . ASP A 1 76 ? -13.201 4.439 20.617 1.00 78.75 76 ASP A N 1
ATOM 618 C CA . ASP A 1 76 ? -14.544 4.196 20.082 1.00 78.75 76 ASP A CA 1
ATOM 619 C C . ASP A 1 76 ? -14.512 2.981 19.131 1.00 78.75 76 ASP A C 1
ATOM 621 O O . ASP A 1 76 ? -13.836 3.019 18.089 1.00 78.75 76 ASP A O 1
ATOM 625 N N . PRO A 1 77 ? -15.283 1.918 19.424 1.00 79.62 77 PRO A N 1
ATOM 626 C CA . PRO A 1 77 ? -15.344 0.730 18.583 1.00 79.62 77 PRO A CA 1
ATOM 627 C C . PRO A 1 77 ? -15.686 1.031 17.119 1.00 79.62 77 PRO A C 1
ATOM 629 O O . PRO A 1 77 ? -15.193 0.338 16.232 1.00 79.62 77 PRO A O 1
ATOM 632 N N . LYS A 1 78 ? -16.476 2.078 16.846 1.00 81.06 78 LYS A N 1
ATOM 633 C CA . LYS A 1 78 ? -16.866 2.462 15.482 1.00 81.06 78 LYS A CA 1
ATOM 634 C C . LYS A 1 78 ? -15.696 3.028 14.686 1.00 81.06 78 LYS A C 1
ATOM 636 O O . LYS A 1 78 ? -15.548 2.703 13.511 1.00 81.06 78 LYS A O 1
ATOM 641 N N . TYR A 1 79 ? -14.855 3.857 15.310 1.00 78.56 79 TYR A N 1
ATOM 642 C CA . TYR A 1 79 ? -13.656 4.392 14.659 1.00 78.56 79 TYR A CA 1
ATOM 643 C C . TYR A 1 79 ? -12.610 3.292 14.436 1.00 78.56 79 TYR A C 1
ATOM 645 O O . TYR A 1 79 ? -11.942 3.290 13.403 1.00 78.56 79 TYR A O 1
ATOM 653 N N . MET A 1 80 ? -12.515 2.321 15.349 1.00 81.25 80 MET A N 1
ATOM 654 C CA . MET A 1 80 ? -11.661 1.142 15.172 1.00 81.25 80 MET A CA 1
ATOM 655 C C . MET A 1 80 ? -12.145 0.244 14.027 1.00 81.25 80 MET A C 1
ATOM 657 O O . MET A 1 80 ? -11.350 -0.176 13.191 1.00 81.25 80 MET A O 1
ATOM 661 N N . GLU A 1 81 ? -13.446 -0.045 13.961 1.00 84.31 81 GLU A N 1
ATOM 662 C CA . GLU A 1 81 ? -14.041 -0.837 12.880 1.00 84.31 81 GLU A CA 1
ATOM 663 C C . GLU A 1 81 ? -13.868 -0.153 11.519 1.00 84.31 81 GLU A C 1
ATOM 665 O O . GLU A 1 81 ? -13.418 -0.781 10.560 1.00 84.31 81 GLU A O 1
ATOM 670 N N . LEU A 1 82 ? -14.132 1.154 11.450 1.00 86.69 82 LEU A N 1
ATOM 671 C CA . LEU A 1 82 ? -13.885 1.952 10.254 1.00 86.69 82 LEU A CA 1
ATOM 672 C C . LEU A 1 82 ? -12.412 1.891 9.823 1.00 86.69 82 LEU A C 1
ATOM 674 O O . LEU A 1 82 ? -12.131 1.696 8.638 1.00 86.69 82 LEU A O 1
ATOM 678 N N . GLY A 1 83 ? -11.480 2.027 10.771 1.00 86.69 83 GLY A N 1
ATOM 679 C CA . GLY A 1 83 ? -10.045 1.918 10.514 1.00 86.69 83 GLY A CA 1
ATOM 680 C C . GLY A 1 83 ? -9.678 0.567 9.908 1.00 86.69 83 GLY A C 1
ATOM 681 O O . GLY A 1 83 ? -9.039 0.523 8.860 1.00 86.69 83 GLY A O 1
ATOM 682 N N . ARG A 1 84 ? -10.163 -0.533 10.496 1.00 86.88 84 ARG A N 1
ATOM 683 C CA . ARG A 1 84 ? -9.957 -1.899 9.980 1.00 86.88 84 ARG A CA 1
ATOM 684 C C . ARG A 1 84 ? -10.460 -2.072 8.557 1.00 86.88 84 ARG A C 1
ATOM 686 O O . ARG A 1 84 ? -9.731 -2.575 7.708 1.00 86.88 84 ARG A O 1
ATOM 693 N N . VAL A 1 85 ? -11.695 -1.657 8.281 1.00 88.38 85 VAL A N 1
ATOM 694 C CA . VAL A 1 85 ? -12.296 -1.791 6.944 1.00 88.38 85 VAL A CA 1
ATOM 695 C C . VAL A 1 85 ? -11.553 -0.932 5.917 1.00 88.38 85 VAL A C 1
ATOM 697 O O . VAL A 1 85 ? -11.372 -1.347 4.769 1.00 88.38 85 VAL A O 1
ATOM 700 N N . THR A 1 86 ? -11.068 0.236 6.330 1.00 91.38 86 THR A N 1
ATOM 701 C CA . THR A 1 86 ? -10.295 1.135 5.467 1.00 91.38 86 THR A CA 1
ATOM 702 C C . THR A 1 86 ? -8.928 0.549 5.137 1.00 91.38 86 THR A C 1
ATOM 704 O O . THR A 1 86 ? -8.582 0.474 3.960 1.00 91.38 86 THR A O 1
ATOM 707 N N . TRP A 1 87 ? -8.190 0.046 6.133 1.00 91.81 87 TRP A N 1
ATOM 708 C CA . TRP A 1 87 ? -6.926 -0.658 5.900 1.00 91.81 87 TRP A CA 1
ATOM 709 C C . TRP A 1 87 ? -7.115 -1.885 5.017 1.00 91.81 87 TRP A C 1
ATOM 711 O O . TRP A 1 87 ? -6.375 -2.066 4.055 1.00 91.81 87 TRP A O 1
ATOM 721 N N . LYS A 1 88 ? -8.176 -2.661 5.252 1.00 88.94 88 LYS A N 1
ATOM 722 C CA . LYS A 1 88 ? -8.534 -3.798 4.403 1.00 88.94 88 LYS A CA 1
ATOM 723 C C . LYS A 1 88 ? -8.726 -3.392 2.945 1.00 88.94 88 LYS A C 1
ATOM 725 O O . LYS A 1 88 ? -8.170 -4.016 2.050 1.00 88.94 88 LYS A O 1
ATOM 730 N N . THR A 1 89 ? -9.480 -2.321 2.711 1.00 90.94 89 THR A N 1
ATOM 731 C CA . THR A 1 89 ? -9.709 -1.779 1.365 1.00 90.94 89 THR A CA 1
ATOM 732 C C . THR A 1 89 ? -8.404 -1.298 0.732 1.00 90.94 89 THR A C 1
ATOM 734 O O . THR A 1 89 ? -8.149 -1.566 -0.442 1.00 90.94 89 THR A O 1
ATOM 737 N N . PHE A 1 90 ? -7.561 -0.626 1.515 1.00 94.31 90 PHE A N 1
ATOM 738 C CA . PHE A 1 90 ? -6.253 -0.147 1.092 1.00 94.31 90 PHE A CA 1
ATOM 739 C C . PHE A 1 90 ? -5.337 -1.281 0.635 1.00 94.31 90 PHE A C 1
ATOM 741 O O . PHE A 1 90 ? -4.911 -1.284 -0.518 1.00 94.31 90 PHE A O 1
ATOM 748 N N . HIS A 1 91 ? -5.098 -2.283 1.480 1.00 91.62 91 HIS A N 1
ATOM 749 C CA . HIS A 1 91 ? -4.181 -3.377 1.155 1.00 91.62 91 HIS A CA 1
ATOM 750 C C . HIS A 1 91 ? -4.684 -4.263 0.018 1.00 91.62 91 HIS A C 1
ATOM 752 O O . HIS A 1 91 ? -3.893 -4.625 -0.850 1.00 91.62 91 HIS A O 1
ATOM 758 N N . VAL A 1 92 ? -5.995 -4.527 -0.054 1.00 88.19 92 VAL A N 1
ATOM 759 C CA . VAL A 1 92 ? -6.598 -5.216 -1.209 1.00 88.19 92 VAL A CA 1
ATOM 760 C C . VAL A 1 92 ? -6.358 -4.421 -2.493 1.00 88.19 92 VAL A C 1
ATOM 762 O O . VAL A 1 92 ? -5.970 -4.995 -3.508 1.00 88.19 92 VAL A O 1
ATOM 765 N N . THR A 1 93 ? -6.541 -3.098 -2.455 1.00 93.12 93 THR A N 1
ATOM 766 C CA . THR A 1 93 ? -6.294 -2.245 -3.626 1.00 93.12 93 THR A CA 1
ATOM 767 C C . THR A 1 93 ? -4.829 -2.303 -4.048 1.00 93.12 93 THR A C 1
ATOM 769 O O . THR A 1 93 ? -4.557 -2.453 -5.235 1.00 93.12 93 THR A O 1
ATOM 772 N N . MET A 1 94 ? -3.887 -2.258 -3.100 1.00 93.12 94 MET A N 1
ATOM 773 C CA . MET A 1 94 ? -2.455 -2.372 -3.393 1.00 93.12 94 MET A CA 1
ATOM 774 C C . MET A 1 94 ? -2.091 -3.740 -3.995 1.00 93.12 94 MET A C 1
ATOM 776 O O . MET A 1 94 ? -1.368 -3.801 -4.988 1.00 93.12 94 MET A O 1
ATOM 780 N N . GLU A 1 95 ? -2.607 -4.836 -3.435 1.00 88.25 95 GLU A N 1
ATOM 781 C CA . GLU A 1 95 ? -2.346 -6.202 -3.910 1.00 88.25 95 GLU A CA 1
ATOM 782 C C . GLU A 1 95 ? -2.931 -6.470 -5.306 1.00 88.25 95 GLU A C 1
ATOM 784 O O . GLU A 1 95 ? -2.312 -7.167 -6.114 1.00 88.25 95 GLU A O 1
ATOM 789 N N . MET A 1 96 ? -4.118 -5.927 -5.594 1.00 88.00 96 MET A N 1
ATOM 790 C CA . MET A 1 96 ? -4.818 -6.124 -6.868 1.00 88.00 96 MET A CA 1
ATOM 791 C C . MET A 1 96 ? -4.389 -5.147 -7.965 1.00 88.00 96 MET A C 1
ATOM 793 O O . MET A 1 96 ? -4.726 -5.361 -9.133 1.00 88.00 96 MET A O 1
ATOM 797 N N . PHE A 1 97 ? -3.683 -4.068 -7.623 1.00 92.31 97 PHE A N 1
ATOM 798 C CA . PHE A 1 97 ? -3.264 -3.087 -8.613 1.00 92.31 97 PHE A CA 1
ATOM 799 C C . PHE A 1 97 ? -2.268 -3.710 -9.609 1.00 92.31 97 PHE A C 1
ATOM 801 O O . PHE A 1 97 ? -1.320 -4.371 -9.178 1.00 92.31 97 PHE A O 1
ATOM 808 N N . PRO A 1 98 ? -2.462 -3.522 -10.930 1.00 91.31 98 PRO A N 1
ATOM 809 C CA . PRO A 1 98 ? -1.613 -4.147 -11.937 1.00 91.31 98 PRO A CA 1
ATOM 810 C C . PRO A 1 98 ? -0.170 -3.641 -11.873 1.00 91.31 98 PRO A C 1
ATOM 812 O O . PRO A 1 98 ? 0.104 -2.537 -11.396 1.00 91.31 98 PRO A O 1
ATOM 815 N N . ASP A 1 99 ? 0.745 -4.438 -12.421 1.00 92.75 99 ASP A N 1
ATOM 816 C CA . ASP A 1 99 ? 2.128 -4.019 -12.626 1.00 92.75 99 ASP A CA 1
ATOM 817 C C . ASP A 1 99 ? 2.182 -2.772 -13.531 1.00 92.75 99 ASP A C 1
ATOM 819 O O . ASP A 1 99 ? 1.376 -2.612 -14.452 1.00 92.75 99 ASP A O 1
ATOM 823 N N . VAL A 1 100 ? 3.136 -1.881 -13.255 1.00 92.31 100 VAL A N 1
ATOM 824 C CA . VAL A 1 100 ? 3.341 -0.613 -13.968 1.00 92.31 100 VAL A CA 1
ATOM 825 C C . VAL A 1 100 ? 4.760 -0.568 -14.494 1.00 92.31 100 VAL A C 1
ATOM 827 O O . VAL A 1 100 ? 5.722 -0.562 -13.719 1.00 92.31 100 VAL A O 1
ATOM 830 N N . ASN A 1 101 ? 4.886 -0.464 -15.814 1.00 89.75 101 ASN A N 1
ATOM 831 C CA . ASN A 1 101 ? 6.159 -0.211 -16.471 1.00 89.75 101 ASN A CA 1
ATOM 832 C C . ASN A 1 101 ? 6.369 1.296 -16.667 1.00 89.75 101 ASN A C 1
ATOM 834 O O . ASN A 1 101 ? 5.607 1.935 -17.387 1.00 89.75 101 ASN A O 1
ATOM 838 N N . MET A 1 102 ? 7.445 1.867 -16.110 1.00 88.62 102 MET A N 1
ATOM 839 C CA . MET A 1 102 ? 7.739 3.301 -16.278 1.00 88.62 102 MET A CA 1
ATOM 840 C C . MET A 1 102 ? 7.921 3.753 -17.737 1.00 88.62 102 MET A C 1
ATOM 842 O O . MET A 1 102 ? 7.886 4.947 -18.013 1.00 88.62 102 MET A O 1
ATOM 846 N N . ASN A 1 103 ? 8.167 2.822 -18.663 1.00 92.12 103 ASN A N 1
ATOM 847 C CA . ASN A 1 103 ? 8.347 3.128 -20.083 1.00 92.12 103 ASN A CA 1
ATOM 848 C C . ASN A 1 103 ? 7.026 3.114 -20.872 1.00 92.12 103 ASN A C 1
ATOM 850 O O . ASN A 1 103 ? 7.034 3.420 -22.064 1.00 92.12 103 ASN A O 1
ATOM 854 N N . ASP A 1 104 ? 5.911 2.748 -20.235 1.00 94.19 104 ASP A N 1
ATOM 855 C CA . ASP A 1 104 ? 4.581 2.741 -20.838 1.00 94.19 104 ASP A CA 1
ATOM 856 C C . ASP A 1 104 ? 3.745 3.911 -20.289 1.00 94.19 104 ASP A C 1
ATOM 858 O O . ASP A 1 104 ? 3.445 4.010 -19.099 1.00 94.19 104 ASP A O 1
ATOM 862 N N . ASN A 1 105 ? 3.353 4.822 -21.184 1.00 94.38 105 ASN A N 1
ATOM 863 C CA . ASN A 1 105 ? 2.593 6.020 -20.828 1.00 94.38 105 ASN A CA 1
ATOM 864 C C . ASN A 1 105 ? 1.202 5.709 -20.262 1.00 94.38 105 ASN A C 1
ATOM 866 O O . ASN A 1 105 ? 0.679 6.496 -19.471 1.00 94.38 105 ASN A O 1
ATOM 870 N N . ASP A 1 106 ? 0.566 4.617 -20.685 1.00 96.06 106 ASP A N 1
ATOM 871 C CA . ASP A 1 106 ? -0.754 4.253 -20.180 1.00 96.06 106 ASP A CA 1
ATOM 872 C C . ASP A 1 106 ? -0.656 3.611 -18.795 1.00 96.06 106 ASP A C 1
ATOM 874 O O . ASP A 1 106 ? -1.527 3.853 -17.955 1.00 96.06 106 ASP A O 1
ATOM 878 N N . ASP A 1 107 ? 0.428 2.892 -18.506 1.00 94.12 107 ASP A N 1
ATOM 879 C CA . ASP A 1 107 ? 0.719 2.402 -17.157 1.00 94.12 107 ASP A CA 1
ATOM 880 C C . ASP A 1 107 ? 1.040 3.544 -16.186 1.00 94.12 107 ASP A C 1
ATOM 882 O O . ASP A 1 107 ? 0.500 3.568 -15.077 1.00 94.12 107 ASP A O 1
ATOM 886 N N . LEU A 1 108 ? 1.812 4.550 -16.611 1.00 93.75 108 LEU A N 1
ATOM 887 C CA . LEU A 1 108 ? 2.054 5.751 -15.802 1.00 93.75 108 LEU A CA 1
ATOM 888 C C . LEU A 1 108 ? 0.746 6.474 -15.437 1.00 93.75 108 LEU A C 1
ATOM 890 O O . LEU A 1 108 ? 0.536 6.822 -14.276 1.00 93.75 108 LEU A O 1
ATOM 894 N N . LYS A 1 109 ? -0.197 6.609 -16.381 1.00 95.75 109 LYS A N 1
ATOM 895 C CA . LYS A 1 109 ? -1.523 7.193 -16.096 1.00 95.75 109 LYS A CA 1
ATOM 896 C C . LYS A 1 109 ? -2.332 6.366 -15.096 1.00 95.75 109 LYS A C 1
ATOM 898 O O . LYS A 1 109 ? -3.084 6.937 -14.308 1.00 95.75 109 LYS A O 1
ATOM 903 N N . LYS A 1 110 ? -2.250 5.028 -15.139 1.00 95.25 110 LYS A N 1
ATOM 904 C CA . LYS A 1 110 ? -2.910 4.169 -14.137 1.00 95.25 110 LYS A CA 1
ATOM 905 C C . LYS A 1 110 ? -2.301 4.417 -12.761 1.00 95.25 110 LYS A C 1
ATOM 907 O O . LYS A 1 110 ? -3.047 4.593 -11.802 1.00 95.25 110 LYS A O 1
ATOM 912 N N . ARG A 1 111 ? -0.968 4.463 -12.675 1.00 95.56 111 ARG A N 1
ATOM 913 C CA . ARG A 1 111 ? -0.240 4.749 -11.433 1.00 95.56 111 ARG A CA 1
ATOM 914 C C . ARG A 1 111 ? -0.629 6.104 -10.850 1.00 95.56 111 ARG A C 1
ATOM 916 O O . ARG A 1 111 ? -0.853 6.198 -9.650 1.00 95.56 111 ARG A O 1
ATOM 923 N N . ASP A 1 112 ? -0.764 7.133 -11.679 1.00 96.19 112 ASP A N 1
ATOM 924 C CA . ASP A 1 112 ? -1.167 8.460 -11.203 1.00 96.19 112 ASP A CA 1
ATOM 925 C C . ASP A 1 112 ? -2.597 8.457 -10.647 1.00 96.19 112 ASP A C 1
ATOM 927 O O . ASP A 1 112 ? -2.832 8.993 -9.569 1.00 96.19 112 ASP A O 1
ATOM 931 N N . LYS A 1 113 ? -3.528 7.732 -11.281 1.00 97.62 113 LYS A N 1
ATOM 932 C CA . LYS A 1 113 ? -4.876 7.525 -10.720 1.00 97.62 113 LYS A CA 1
ATOM 933 C C . LYS A 1 113 ? -4.859 6.788 -9.381 1.00 97.62 113 LYS A C 1
ATOM 935 O O . LYS A 1 113 ? -5.698 7.071 -8.529 1.00 97.62 113 LYS A O 1
ATOM 940 N N . LEU A 1 114 ? -3.940 5.837 -9.192 1.00 97.19 114 LEU A N 1
ATOM 941 C CA . LEU A 1 114 ? -3.763 5.173 -7.899 1.00 97.19 114 LEU A CA 1
ATOM 942 C C . LEU A 1 114 ? -3.281 6.167 -6.841 1.00 97.19 114 LEU A C 1
ATOM 944 O O . LEU A 1 114 ? -3.813 6.174 -5.737 1.00 97.19 114 LEU A O 1
ATOM 948 N N . VAL A 1 115 ? -2.321 7.031 -7.175 1.00 96.69 115 VAL A N 1
ATOM 949 C CA . VAL A 1 115 ? -1.863 8.087 -6.261 1.00 96.69 115 VAL A CA 1
ATOM 950 C C . VAL A 1 115 ? -2.994 9.043 -5.896 1.00 96.69 115 VAL A C 1
ATOM 952 O O . VAL A 1 115 ? -3.173 9.337 -4.716 1.00 96.69 115 VAL A O 1
ATOM 955 N N . ASP A 1 116 ? -3.795 9.474 -6.869 1.00 97.38 116 ASP A N 1
ATOM 956 C CA . ASP A 1 116 ? -4.967 10.315 -6.612 1.00 97.38 116 ASP A CA 1
ATOM 957 C C . ASP A 1 116 ? -5.958 9.618 -5.674 1.00 97.38 116 ASP A C 1
ATOM 959 O O . ASP A 1 116 ? -6.441 10.221 -4.716 1.00 97.38 116 ASP A O 1
ATOM 963 N N . TRP A 1 117 ? -6.224 8.328 -5.901 1.00 97.56 117 TRP A N 1
ATOM 964 C CA . TRP A 1 117 ? -7.088 7.529 -5.036 1.00 97.56 117 TRP A CA 1
ATOM 965 C C . TRP A 1 117 ? -6.543 7.411 -3.604 1.00 97.56 117 TRP A C 1
ATOM 967 O O . TRP A 1 117 ? -7.307 7.573 -2.656 1.00 97.56 117 TRP A O 1
ATOM 977 N N . ILE A 1 118 ? -5.234 7.194 -3.431 1.00 96.12 118 ILE A N 1
ATOM 978 C CA . ILE A 1 118 ? -4.573 7.142 -2.115 1.00 96.12 118 ILE A CA 1
ATOM 979 C C . ILE A 1 118 ? -4.713 8.489 -1.390 1.00 96.12 118 ILE A C 1
ATOM 981 O O . ILE A 1 118 ? -5.066 8.518 -0.210 1.00 96.12 118 ILE A O 1
ATOM 985 N N . ASN A 1 119 ? -4.470 9.608 -2.078 1.00 93.50 119 ASN A N 1
ATOM 986 C CA . ASN A 1 119 ? -4.624 10.941 -1.490 1.00 93.50 119 ASN A CA 1
ATOM 987 C C . ASN A 1 119 ? -6.076 11.189 -1.066 1.00 93.50 119 ASN A C 1
ATOM 989 O O . ASN A 1 119 ? -6.328 11.549 0.084 1.00 93.50 119 ASN A O 1
ATOM 993 N N . LEU A 1 120 ? -7.033 10.901 -1.953 1.00 94.25 120 LEU A N 1
ATOM 994 C CA . LEU A 1 120 ? -8.463 11.030 -1.672 1.00 94.25 120 LEU A CA 1
ATOM 995 C C . LEU A 1 120 ? -8.896 10.160 -0.491 1.00 94.25 120 LEU A C 1
ATOM 997 O O . LEU A 1 120 ? -9.669 10.625 0.346 1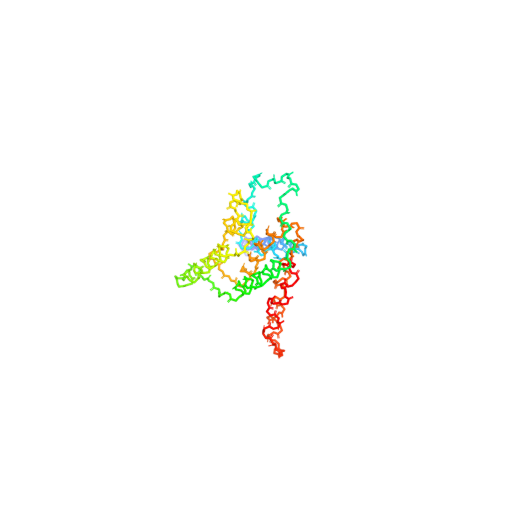.00 94.25 120 LEU A O 1
ATOM 1001 N N . LEU A 1 121 ? -8.385 8.929 -0.386 1.00 92.81 121 LEU A N 1
ATOM 1002 C CA . LEU A 1 121 ? -8.647 8.041 0.745 1.00 92.81 121 LEU A CA 1
ATOM 1003 C C . LEU A 1 121 ? -8.263 8.716 2.068 1.00 92.81 121 LEU A C 1
ATOM 1005 O O . LEU A 1 121 ? -9.055 8.709 3.004 1.00 92.81 121 LEU A O 1
ATOM 1009 N N . GLY A 1 122 ? -7.084 9.341 2.137 1.00 89.38 122 GLY A N 1
ATOM 1010 C CA . GLY A 1 122 ? -6.632 10.065 3.326 1.00 89.38 122 GLY A CA 1
ATOM 1011 C C . GLY A 1 122 ? -7.394 11.370 3.583 1.00 89.38 122 GLY A C 1
ATOM 1012 O O . GLY A 1 122 ? -7.766 11.650 4.721 1.00 89.38 122 GLY A O 1
ATOM 1013 N N . GLU A 1 123 ? -7.648 12.172 2.552 1.00 86.75 123 GLU A N 1
ATOM 1014 C CA . GLU A 1 123 ? -8.350 13.461 2.667 1.00 86.75 123 GLU A CA 1
ATOM 1015 C C . GLU A 1 123 ? -9.810 13.306 3.102 1.00 86.75 123 GLU A C 1
ATOM 1017 O O . GLU A 1 123 ? -10.344 14.152 3.821 1.00 86.75 123 GLU A O 1
ATOM 1022 N N . THR A 1 124 ? -10.457 12.221 2.675 1.00 86.00 124 THR A N 1
ATOM 1023 C CA . THR A 1 124 ? -11.881 11.967 2.935 1.00 86.00 124 THR A CA 1
ATOM 1024 C C . THR A 1 124 ? -12.124 11.043 4.129 1.00 86.00 124 THR A C 1
ATOM 1026 O O . THR A 1 124 ? -13.276 10.873 4.535 1.00 86.00 124 THR A O 1
ATOM 1029 N N . TYR A 1 125 ? -11.069 10.467 4.721 1.00 86.44 125 TYR A N 1
ATOM 1030 C CA . TYR A 1 125 ? -11.190 9.563 5.862 1.00 86.44 125 TYR A CA 1
ATOM 1031 C C . TYR A 1 125 ? -11.811 10.278 7.078 1.00 86.44 125 TYR A C 1
ATOM 1033 O O . TYR A 1 125 ? -11.236 11.250 7.580 1.00 86.44 125 TYR A O 1
ATOM 1041 N N . PRO A 1 126 ? -12.957 9.806 7.609 1.00 75.88 126 PRO A N 1
ATOM 1042 C CA . PRO A 1 126 ? -13.657 10.493 8.687 1.00 75.88 126 PRO A CA 1
ATOM 1043 C C . PRO A 1 126 ? -13.034 10.161 10.052 1.00 75.88 126 PRO A C 1
ATOM 1045 O O . PRO A 1 126 ? -13.604 9.437 10.865 1.00 75.88 126 PRO A O 1
ATOM 1048 N N . CYS A 1 127 ? -11.848 10.710 10.315 1.00 66.75 127 CYS A N 1
ATOM 1049 C CA . CYS A 1 127 ? -11.230 10.739 11.641 1.00 66.75 127 CYS A CA 1
ATOM 1050 C C . CYS A 1 127 ? -11.845 11.873 12.486 1.00 66.75 127 CYS A C 1
ATOM 1052 O O . CYS A 1 127 ? -12.152 12.949 11.970 1.00 66.75 127 CYS A O 1
ATOM 1054 N N . SER A 1 128 ? -12.083 11.621 13.777 1.00 51.75 128 SER A N 1
ATOM 1055 C CA . SER A 1 128 ? -12.864 12.482 14.672 1.00 51.75 128 SER A CA 1
ATOM 1056 C C . SER A 1 128 ? -12.393 13.941 14.703 1.00 51.75 128 SER A C 1
ATOM 1058 O O . SER A 1 128 ? -11.231 14.236 14.978 1.00 51.75 128 SER A O 1
ATOM 1060 N N . LYS A 1 129 ? -13.360 14.850 14.534 1.00 49.69 129 LYS A N 1
ATOM 1061 C CA . LYS A 1 129 ? -13.318 16.237 15.008 1.00 49.69 129 LYS A CA 1
ATOM 1062 C C . LYS A 1 129 ? -12.895 16.262 16.481 1.00 49.69 129 LYS A C 1
ATOM 1064 O O . L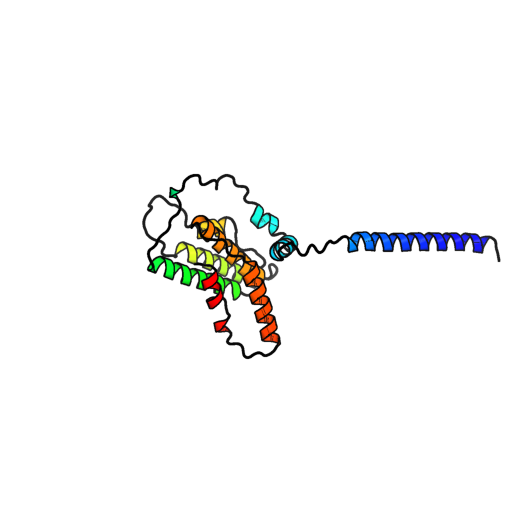YS A 1 129 ? -13.732 15.981 17.326 1.00 49.69 129 LYS A O 1
ATOM 1069 N N . ASP A 1 130 ? -11.645 16.578 16.778 1.00 44.59 130 ASP A N 1
ATOM 1070 C CA . ASP A 1 130 ? -11.300 17.718 17.631 1.00 44.59 130 ASP A CA 1
ATOM 1071 C C . ASP A 1 130 ? -9.781 17.859 17.691 1.00 44.59 130 ASP A C 1
ATOM 1073 O O . ASP A 1 130 ? -9.091 17.202 18.462 1.00 44.59 130 ASP A O 1
ATOM 1077 N N . GLN A 1 131 ? -9.260 18.705 16.819 1.00 42.84 131 GLN A N 1
ATOM 1078 C CA . GLN A 1 131 ? -8.223 19.648 17.185 1.00 42.84 131 GLN A CA 1
ATOM 1079 C C . GLN A 1 131 ? -8.153 20.597 16.002 1.00 42.84 131 GLN A C 1
ATOM 1081 O O . GLN A 1 131 ? -7.541 20.317 14.974 1.00 42.84 131 GLN A O 1
ATOM 1086 N N . GLN A 1 132 ? -8.757 21.768 16.169 1.00 41.31 132 GLN A N 1
ATOM 1087 C CA . GLN A 1 132 ? -8.600 22.917 15.272 1.00 41.31 132 GLN A CA 1
ATOM 1088 C C . GLN A 1 132 ? -7.118 23.342 15.091 1.00 41.31 132 GLN A C 1
ATOM 1090 O O . GLN A 1 132 ? -6.846 24.297 14.376 1.00 41.31 132 GLN A O 1
ATOM 1095 N N . ASN A 1 133 ? -6.172 22.610 15.701 1.00 44.09 133 ASN A N 1
ATOM 1096 C CA . ASN A 1 133 ? -4.732 22.821 15.706 1.00 44.09 133 ASN A CA 1
ATOM 1097 C C . ASN A 1 133 ? -3.886 21.550 15.428 1.00 44.09 133 ASN A C 1
ATOM 1099 O O . ASN A 1 133 ? -2.672 21.639 15.587 1.00 44.09 133 ASN A O 1
ATOM 1103 N N . THR A 1 134 ? -4.439 20.392 15.017 1.00 43.22 134 THR A N 1
ATOM 1104 C CA . THR A 1 134 ? -3.602 19.272 14.508 1.00 43.22 134 THR A CA 1
ATOM 1105 C C . THR A 1 134 ? -3.659 19.269 12.985 1.00 43.22 134 THR A C 1
ATOM 1107 O O . THR A 1 134 ? -4.648 18.811 12.413 1.00 43.22 134 THR A O 1
ATOM 1110 N N . PRO A 1 135 ? -2.634 19.771 12.279 1.00 44.00 135 PRO A N 1
ATOM 1111 C CA . PRO A 1 135 ? -2.747 20.011 10.844 1.00 44.00 135 PRO A CA 1
ATOM 1112 C C . PRO A 1 135 ? -2.628 18.743 9.998 1.00 44.00 135 PRO A C 1
ATOM 1114 O O . PRO A 1 135 ? -2.685 18.831 8.777 1.00 44.00 135 PRO A O 1
ATOM 1117 N N . ASN A 1 136 ? -2.416 17.566 10.591 1.00 56.03 136 ASN A N 1
ATOM 1118 C CA . ASN A 1 136 ? -1.811 16.492 9.830 1.00 56.03 136 ASN A CA 1
ATOM 1119 C C . ASN A 1 136 ? -2.470 15.129 10.064 1.00 56.03 136 ASN A C 1
ATOM 1121 O O . ASN A 1 136 ? -2.219 14.457 11.066 1.00 56.03 136 ASN A O 1
ATOM 1125 N N . ASN A 1 137 ? -3.240 14.676 9.072 1.00 74.06 137 ASN A N 1
ATOM 1126 C CA . ASN A 1 137 ? -3.566 13.263 8.927 1.00 74.06 137 ASN A CA 1
ATOM 1127 C C . ASN A 1 137 ? -2.244 12.484 8.826 1.00 74.06 137 ASN A C 1
ATOM 1129 O O . ASN A 1 137 ? -1.459 12.694 7.902 1.00 74.06 137 ASN A O 1
ATOM 1133 N N . LEU A 1 138 ? -1.982 11.618 9.805 1.00 81.25 138 LEU A N 1
ATOM 1134 C CA . LEU A 1 138 ? -0.765 10.816 9.870 1.00 81.25 138 LEU A CA 1
ATOM 1135 C C . LEU A 1 138 ? -0.534 10.009 8.591 1.00 81.25 138 LEU A C 1
ATOM 1137 O O . LEU A 1 138 ? 0.587 9.964 8.105 1.00 81.25 138 LEU A O 1
ATOM 1141 N N . PHE A 1 139 ? -1.595 9.461 8.003 1.00 88.69 139 PHE A N 1
ATOM 1142 C CA . PHE A 1 139 ? -1.511 8.751 6.735 1.00 88.69 139 PHE A CA 1
ATOM 1143 C C . PHE A 1 139 ? -1.027 9.666 5.600 1.00 88.69 139 PHE A C 1
ATOM 1145 O O . PHE A 1 139 ? -0.098 9.304 4.883 1.00 88.69 139 PHE A O 1
ATOM 1152 N N . LEU A 1 140 ? -1.587 10.879 5.481 1.00 89.31 140 LEU A N 1
ATOM 1153 C CA . LEU A 1 140 ? -1.161 11.856 4.467 1.00 89.31 140 LEU A CA 1
ATOM 1154 C C . LEU A 1 140 ? 0.300 12.295 4.671 1.00 89.31 140 LEU A C 1
ATOM 1156 O O . LEU A 1 140 ? 1.029 12.490 3.701 1.00 89.31 140 LEU A O 1
ATOM 1160 N N . GLN A 1 141 ? 0.760 12.408 5.922 1.00 86.19 141 GLN A N 1
ATOM 1161 C CA . GLN A 1 141 ? 2.178 12.648 6.220 1.00 86.19 141 GLN A CA 1
ATOM 1162 C C . GLN A 1 141 ? 3.054 11.474 5.778 1.00 86.19 141 GLN A C 1
ATOM 1164 O O . GLN A 1 141 ? 4.082 11.686 5.137 1.00 86.19 141 GLN A O 1
ATOM 1169 N N . SER A 1 142 ? 2.640 10.243 6.089 1.00 89.25 142 SER A N 1
ATOM 1170 C CA . SER A 1 142 ? 3.363 9.029 5.721 1.00 89.25 142 SER A CA 1
ATOM 1171 C C . SER A 1 142 ? 3.541 8.918 4.209 1.00 89.25 142 SER A C 1
ATOM 1173 O O . SER A 1 142 ? 4.666 8.747 3.751 1.00 89.25 142 SER A O 1
ATOM 1175 N N . ILE A 1 143 ? 2.478 9.091 3.418 1.00 92.12 143 ILE A N 1
ATOM 1176 C CA . ILE A 1 143 ? 2.567 8.996 1.949 1.00 92.12 143 ILE A CA 1
ATOM 1177 C C . ILE A 1 143 ? 3.303 10.188 1.319 1.00 92.12 143 ILE A C 1
ATOM 1179 O O . ILE A 1 143 ? 3.842 10.060 0.225 1.00 92.12 143 ILE A O 1
ATOM 1183 N N . LYS A 1 144 ? 3.361 11.344 1.995 1.00 89.44 144 LYS A N 1
ATOM 1184 C CA . LYS A 1 144 ? 4.170 12.488 1.549 1.00 89.44 144 LYS A CA 1
ATOM 1185 C C . LYS A 1 144 ? 5.664 12.230 1.748 1.00 89.44 144 LYS A C 1
ATOM 1187 O O . LYS A 1 144 ? 6.456 12.573 0.875 1.00 89.44 144 LYS A O 1
ATOM 1192 N N . ASN A 1 145 ? 6.039 11.649 2.886 1.00 88.25 145 ASN A N 1
ATOM 1193 C CA . ASN A 1 145 ? 7.435 11.352 3.217 1.00 88.25 145 ASN A CA 1
ATOM 1194 C C . ASN A 1 145 ? 7.943 10.095 2.498 1.00 88.25 145 ASN A C 1
ATOM 1196 O O . ASN A 1 145 ? 9.115 10.026 2.141 1.00 88.25 145 ASN A O 1
ATOM 1200 N N . TYR A 1 146 ? 7.050 9.139 2.239 1.00 93.69 146 TYR A N 1
ATOM 1201 C CA . TYR A 1 146 ? 7.333 7.897 1.526 1.00 93.69 146 TYR A CA 1
ATOM 1202 C C . TYR A 1 146 ? 6.360 7.737 0.350 1.00 93.69 146 TYR A C 1
ATOM 1204 O O . TYR A 1 146 ? 5.440 6.914 0.420 1.00 93.69 146 TYR A O 1
ATOM 1212 N N . PRO A 1 147 ? 6.528 8.518 -0.735 1.00 94.88 147 PRO A N 1
ATOM 1213 C CA . PRO A 1 147 ? 5.638 8.445 -1.888 1.00 94.88 147 PRO A CA 1
ATOM 1214 C C . PRO A 1 147 ? 5.543 7.039 -2.493 1.00 94.88 147 PRO A C 1
ATOM 1216 O O . PRO A 1 147 ? 6.386 6.163 -2.278 1.00 94.88 147 PRO A O 1
ATOM 1219 N N . LEU A 1 148 ? 4.500 6.802 -3.279 1.00 93.81 148 LEU A N 1
ATOM 1220 C CA . LEU A 1 148 ? 4.386 5.558 -4.026 1.00 93.81 148 LEU A CA 1
ATOM 1221 C C . LEU A 1 148 ? 5.479 5.505 -5.121 1.00 93.81 148 LEU A C 1
ATOM 1223 O O . LEU A 1 148 ? 5.617 6.490 -5.859 1.00 93.81 148 LEU A O 1
ATOM 1227 N N . PRO A 1 149 ? 6.235 4.400 -5.279 1.00 91.44 149 PRO A N 1
ATOM 1228 C CA . PRO A 1 149 ? 7.239 4.266 -6.338 1.00 91.44 149 PRO A CA 1
ATOM 1229 C C . PRO A 1 149 ? 6.674 4.459 -7.761 1.00 91.44 149 PRO A C 1
ATOM 1231 O O . PRO A 1 149 ? 5.467 4.394 -7.993 1.00 91.44 149 PRO A O 1
ATOM 1234 N N . ILE A 1 150 ? 7.553 4.727 -8.734 1.00 88.62 150 ILE A N 1
ATOM 1235 C CA . ILE A 1 150 ? 7.156 4.883 -10.149 1.00 88.62 150 ILE A CA 1
ATOM 1236 C C . ILE A 1 150 ? 6.925 3.515 -10.801 1.00 88.62 150 ILE A C 1
ATOM 1238 O O . ILE A 1 150 ? 5.915 3.314 -11.467 1.00 88.62 150 ILE A O 1
ATOM 1242 N N . ASN A 1 151 ? 7.854 2.576 -10.598 1.00 88.50 151 ASN A N 1
ATOM 1243 C CA . ASN A 1 151 ? 7.681 1.191 -11.026 1.00 88.50 151 ASN A CA 1
ATOM 1244 C C . ASN A 1 151 ? 6.898 0.444 -9.954 1.00 88.50 151 ASN A C 1
ATOM 1246 O O . ASN A 1 151 ? 7.336 0.396 -8.802 1.00 88.50 151 ASN A O 1
ATOM 1250 N N . LEU A 1 152 ? 5.777 -0.150 -10.348 1.00 92.06 152 LEU A N 1
ATOM 1251 C CA . LEU A 1 152 ? 4.938 -0.932 -9.453 1.00 92.06 152 LEU A CA 1
ATOM 1252 C C . LEU A 1 152 ? 4.914 -2.376 -9.912 1.00 92.06 152 LEU A C 1
ATOM 1254 O O . LEU A 1 152 ? 4.831 -2.675 -11.100 1.00 92.06 152 LEU A O 1
ATOM 1258 N N . ASN A 1 153 ? 4.962 -3.264 -8.937 1.00 92.62 153 ASN A N 1
ATOM 1259 C CA . ASN A 1 153 ? 4.531 -4.634 -9.098 1.00 92.62 153 ASN A CA 1
ATOM 1260 C C . ASN A 1 153 ? 3.839 -5.071 -7.814 1.00 92.62 153 ASN A C 1
ATOM 1262 O O . ASN A 1 153 ? 3.935 -4.391 -6.786 1.00 92.62 153 ASN A O 1
ATOM 1266 N N . LYS A 1 154 ? 3.182 -6.226 -7.859 1.00 88.94 154 LYS A N 1
ATOM 1267 C CA . LYS A 1 154 ? 2.462 -6.775 -6.707 1.00 88.94 154 LYS A CA 1
ATOM 1268 C C . LYS A 1 154 ? 3.276 -6.778 -5.398 1.00 88.94 154 LYS A C 1
ATOM 1270 O O . LYS A 1 154 ? 2.755 -6.363 -4.366 1.00 88.94 154 LYS A O 1
ATOM 1275 N N . ILE A 1 155 ? 4.549 -7.189 -5.421 1.00 89.38 155 ILE A N 1
ATOM 1276 C CA . ILE A 1 155 ? 5.395 -7.243 -4.210 1.00 89.38 155 ILE A CA 1
ATOM 1277 C C . ILE A 1 155 ? 5.677 -5.835 -3.679 1.00 89.38 155 ILE A C 1
ATOM 1279 O O . ILE A 1 155 ? 5.476 -5.583 -2.493 1.00 89.38 155 ILE A O 1
ATOM 1283 N N . ILE A 1 156 ? 6.092 -4.916 -4.556 1.00 92.44 156 ILE A N 1
ATOM 1284 C CA . ILE A 1 156 ? 6.372 -3.518 -4.197 1.00 92.44 156 ILE A CA 1
ATOM 1285 C C . ILE A 1 156 ? 5.128 -2.865 -3.587 1.00 92.44 156 ILE A C 1
ATOM 1287 O O . ILE A 1 156 ? 5.231 -2.168 -2.580 1.00 92.44 156 ILE A O 1
ATOM 1291 N N . ASN A 1 157 ? 3.954 -3.115 -4.166 1.00 92.50 157 ASN A N 1
ATOM 1292 C CA . ASN A 1 157 ? 2.696 -2.540 -3.705 1.00 92.50 157 ASN A CA 1
ATOM 1293 C C . ASN A 1 157 ? 2.317 -3.026 -2.303 1.00 92.50 157 ASN A C 1
ATOM 1295 O O . ASN A 1 157 ? 2.010 -2.207 -1.436 1.00 92.50 157 ASN A O 1
ATOM 1299 N N . ILE A 1 158 ? 2.363 -4.343 -2.075 1.00 90.56 158 ILE A N 1
ATOM 1300 C CA . ILE A 1 158 ? 2.067 -4.959 -0.773 1.00 90.56 158 ILE A CA 1
ATOM 1301 C C . ILE A 1 158 ? 3.037 -4.443 0.290 1.00 90.56 158 ILE A C 1
ATOM 1303 O O . ILE A 1 158 ? 2.637 -4.064 1.391 1.00 90.56 158 ILE A O 1
ATOM 1307 N N . GLU A 1 159 ? 4.325 -4.412 -0.039 1.00 91.06 159 GLU A N 1
ATOM 1308 C CA . GLU A 1 159 ? 5.371 -4.023 0.894 1.00 91.06 159 GLU A CA 1
ATOM 1309 C C . GLU A 1 159 ? 5.304 -2.532 1.249 1.00 91.06 159 GLU A C 1
ATOM 1311 O O . GLU A 1 159 ? 5.371 -2.178 2.429 1.00 91.06 159 GLU A O 1
ATOM 1316 N N . TRP A 1 160 ? 5.088 -1.661 0.258 1.00 95.56 160 TRP A N 1
ATOM 1317 C CA . TRP A 1 160 ? 4.871 -0.233 0.487 1.00 95.56 160 TRP A CA 1
ATOM 1318 C C . TRP A 1 160 ? 3.604 0.014 1.311 1.00 95.56 160 TRP A C 1
ATOM 1320 O O . TRP A 1 160 ? 3.649 0.757 2.292 1.00 95.56 160 TRP A O 1
ATOM 1330 N N . GLY A 1 161 ? 2.494 -0.656 0.981 1.00 94.38 161 GLY A N 1
ATOM 1331 C CA . GLY A 1 161 ? 1.248 -0.533 1.734 1.00 94.38 161 GLY A CA 1
ATOM 1332 C C . GLY A 1 161 ? 1.420 -0.926 3.205 1.00 94.38 161 GLY A C 1
ATOM 1333 O O . GLY A 1 161 ? 1.038 -0.174 4.107 1.00 94.38 161 GLY A O 1
ATOM 1334 N N . CYS A 1 162 ? 2.080 -2.059 3.463 1.00 93.75 162 CYS A N 1
ATOM 1335 C CA . CYS A 1 162 ? 2.417 -2.511 4.813 1.00 93.75 162 CYS A CA 1
ATOM 1336 C C . CYS A 1 162 ? 3.344 -1.533 5.552 1.00 93.75 162 CYS A C 1
ATOM 1338 O O . CYS A 1 162 ? 3.163 -1.277 6.745 1.00 93.75 162 CYS A O 1
ATOM 1340 N N . HIS A 1 163 ? 4.323 -0.946 4.860 1.00 93.94 163 HIS A N 1
ATOM 1341 C CA . HIS A 1 163 ? 5.199 0.066 5.444 1.00 93.94 163 HIS A CA 1
ATOM 1342 C C . HIS A 1 163 ? 4.414 1.302 5.905 1.00 93.94 163 HIS A C 1
ATOM 1344 O O . HIS A 1 163 ? 4.561 1.715 7.056 1.00 93.94 163 HIS A O 1
ATOM 1350 N N . ILE A 1 164 ? 3.532 1.843 5.058 1.00 95.00 164 ILE A N 1
ATOM 1351 C CA . ILE A 1 164 ? 2.682 2.991 5.407 1.00 95.00 164 ILE A CA 1
ATOM 1352 C C . ILE A 1 164 ? 1.782 2.673 6.609 1.00 95.00 164 ILE A C 1
ATOM 1354 O O . ILE A 1 164 ? 1.682 3.485 7.530 1.00 95.00 164 ILE A O 1
ATOM 1358 N N . HIS A 1 165 ? 1.185 1.478 6.656 1.00 92.44 165 HIS A N 1
ATOM 1359 C CA . HIS A 1 165 ? 0.388 1.039 7.806 1.00 92.44 165 HIS A CA 1
ATOM 1360 C C . HIS A 1 165 ? 1.227 0.976 9.092 1.00 92.44 165 HIS A C 1
ATOM 1362 O O . HIS A 1 165 ? 0.795 1.428 10.151 1.00 92.44 165 HIS A O 1
ATOM 1368 N N . ASN A 1 166 ? 2.468 0.497 9.002 1.00 92.12 166 ASN A N 1
ATOM 1369 C CA . ASN A 1 166 ? 3.369 0.428 10.147 1.00 92.12 166 ASN A CA 1
ATOM 1370 C C . ASN A 1 166 ? 3.783 1.798 10.700 1.00 92.12 166 ASN A C 1
ATOM 1372 O O . ASN A 1 166 ? 3.918 1.923 11.915 1.00 92.12 166 ASN A O 1
ATOM 1376 N N . LEU A 1 167 ? 3.927 2.823 9.853 1.00 89.00 167 LEU A N 1
ATOM 1377 C CA . LEU A 1 167 ? 4.148 4.203 10.315 1.00 89.00 167 LEU A CA 1
ATOM 1378 C C . LEU A 1 167 ? 2.961 4.707 11.149 1.00 89.00 167 LEU A C 1
ATOM 1380 O O . LEU A 1 167 ? 3.137 5.405 12.149 1.00 89.00 167 LEU A O 1
ATOM 1384 N N . VAL A 1 168 ? 1.741 4.312 10.769 1.00 87.50 168 VAL A N 1
ATOM 1385 C CA . VAL A 1 168 ? 0.535 4.611 11.547 1.00 87.50 168 VAL A CA 1
ATOM 1386 C C . VAL A 1 168 ? 0.503 3.825 12.856 1.00 87.50 168 VAL A C 1
ATOM 1388 O O . VAL A 1 168 ? 0.231 4.401 13.909 1.00 87.50 168 VAL A O 1
ATOM 1391 N N . ASN A 1 169 ? 0.840 2.535 12.815 1.00 86.56 169 ASN A N 1
ATOM 1392 C CA . ASN A 1 169 ? 0.918 1.689 14.004 1.00 86.56 169 ASN A CA 1
ATOM 1393 C C . ASN A 1 169 ? 1.901 2.241 15.037 1.00 86.56 169 ASN A C 1
ATOM 1395 O O . ASN A 1 169 ? 1.537 2.359 16.204 1.00 86.56 169 ASN A O 1
ATOM 1399 N N . GLU A 1 170 ? 3.100 2.642 14.616 1.00 85.94 170 GLU A N 1
ATOM 1400 C CA . GLU A 1 170 ? 4.119 3.209 15.501 1.00 85.94 170 GLU A CA 1
ATOM 1401 C C . GLU A 1 170 ? 3.604 4.451 16.241 1.00 85.94 170 GLU A C 1
ATOM 1403 O O . GLU A 1 170 ? 3.728 4.547 17.462 1.00 85.94 170 GLU A O 1
ATOM 1408 N N . ARG A 1 171 ? 2.926 5.364 15.535 1.00 80.50 171 ARG A N 1
ATOM 1409 C CA . ARG A 1 171 ? 2.348 6.567 16.152 1.00 80.50 171 ARG A CA 1
ATOM 1410 C C . ARG A 1 171 ? 1.210 6.258 17.122 1.00 80.50 171 ARG A C 1
ATOM 1412 O O . ARG A 1 171 ? 1.020 6.987 18.091 1.00 80.50 171 ARG A O 1
ATOM 1419 N N . LEU A 1 172 ? 0.449 5.198 16.855 1.00 78.56 172 LEU A N 1
ATOM 1420 C CA . LEU A 1 172 ? -0.611 4.708 17.736 1.00 78.56 172 LEU A CA 1
ATOM 1421 C C . LEU A 1 172 ? -0.077 3.812 18.870 1.00 78.56 172 LEU A C 1
ATOM 1423 O O . LEU A 1 172 ? -0.876 3.284 19.643 1.00 78.56 172 LEU A O 1
ATOM 1427 N N . GLY A 1 173 ? 1.243 3.605 18.966 1.00 78.88 173 GLY A N 1
ATOM 1428 C CA . GLY A 1 173 ? 1.862 2.716 19.954 1.00 78.88 173 GLY A CA 1
ATOM 1429 C C . GLY A 1 173 ? 1.543 1.230 19.739 1.00 78.88 173 GLY A C 1
ATOM 1430 O O . GLY A 1 173 ? 1.640 0.432 20.671 1.00 78.88 173 GLY A O 1
ATOM 1431 N N . LYS A 1 174 ? 1.124 0.845 18.529 1.00 83.19 174 LYS A N 1
ATOM 1432 C CA . LYS A 1 174 ? 0.843 -0.541 18.139 1.00 83.19 174 LYS A CA 1
ATOM 1433 C C . LYS A 1 174 ? 2.129 -1.259 17.719 1.00 83.19 174 LYS A C 1
ATOM 1435 O O . LYS A 1 174 ? 3.098 -0.648 17.273 1.00 83.19 174 LYS A O 1
ATOM 1440 N N . ILE A 1 175 ? 2.123 -2.587 17.839 1.00 86.56 175 ILE A N 1
ATOM 1441 C CA . ILE A 1 175 ? 3.248 -3.434 17.422 1.00 86.56 175 ILE A CA 1
ATOM 1442 C C . ILE A 1 175 ? 3.402 -3.357 15.900 1.00 86.56 175 ILE A C 1
ATOM 1444 O O . ILE A 1 175 ? 2.426 -3.484 15.162 1.00 86.56 175 ILE A O 1
ATOM 1448 N N . LYS A 1 176 ? 4.642 -3.188 15.436 1.00 86.75 176 LYS A N 1
ATOM 1449 C CA . LYS A 1 176 ? 4.982 -3.246 14.015 1.00 86.75 176 LYS A CA 1
ATOM 1450 C C . LYS A 1 176 ? 4.709 -4.643 13.460 1.00 86.75 176 LYS A C 1
ATOM 1452 O O . LYS A 1 176 ? 5.215 -5.634 13.984 1.00 86.75 176 LYS A O 1
ATOM 1457 N N . TYR A 1 177 ? 3.967 -4.707 12.366 1.00 88.31 177 TYR A N 1
ATOM 1458 C CA . TYR A 1 177 ? 3.740 -5.937 11.629 1.00 88.31 177 TYR A CA 1
ATOM 1459 C C . TYR A 1 177 ? 4.949 -6.276 10.742 1.00 88.31 177 TYR A C 1
ATOM 1461 O O . TYR A 1 177 ? 5.513 -5.400 10.078 1.00 88.31 177 TYR A O 1
ATOM 1469 N N . ASP A 1 178 ? 5.344 -7.549 10.701 1.00 89.12 178 ASP A N 1
ATOM 1470 C CA . ASP A 1 178 ? 6.402 -8.025 9.808 1.00 89.12 178 ASP A CA 1
ATOM 1471 C C . ASP A 1 178 ? 5.868 -8.215 8.381 1.00 89.12 178 ASP A C 1
ATOM 1473 O O . ASP A 1 178 ? 5.273 -9.239 8.044 1.00 89.12 178 ASP A O 1
ATOM 1477 N N . CYS A 1 179 ? 6.120 -7.226 7.520 1.00 88.88 179 CYS A N 1
ATOM 1478 C CA . CYS A 1 179 ? 5.681 -7.231 6.123 1.00 88.88 179 CYS A CA 1
ATOM 1479 C C . CYS A 1 179 ? 6.196 -8.435 5.314 1.00 88.88 179 CYS A C 1
ATOM 1481 O O . CYS A 1 179 ? 5.590 -8.786 4.302 1.00 88.88 179 CYS A O 1
ATOM 1483 N N . SER A 1 180 ? 7.279 -9.099 5.745 1.00 87.56 180 SER A N 1
ATOM 1484 C CA . SER A 1 180 ? 7.805 -10.271 5.036 1.00 87.56 180 SER A CA 1
ATOM 1485 C C . SER A 1 180 ? 6.839 -11.460 5.057 1.00 87.56 180 SER A C 1
ATOM 1487 O O . SER A 1 180 ? 6.851 -12.266 4.125 1.00 87.56 180 SER A O 1
ATOM 1489 N N . ILE A 1 181 ? 5.952 -11.523 6.057 1.00 86.06 181 ILE A N 1
ATOM 1490 C CA . ILE A 1 181 ? 4.903 -12.542 6.169 1.00 86.06 181 ILE A CA 1
ATOM 1491 C C . ILE A 1 181 ? 3.919 -12.432 4.995 1.00 86.06 181 ILE A C 1
ATOM 1493 O O . ILE A 1 181 ? 3.569 -13.446 4.400 1.00 86.06 181 ILE A O 1
ATOM 1497 N N . LEU A 1 182 ? 3.541 -11.216 4.581 1.00 82.88 182 LEU A N 1
ATOM 1498 C CA . LEU A 1 182 ? 2.621 -11.017 3.448 1.00 82.88 182 LEU A CA 1
ATOM 1499 C C . LEU A 1 182 ? 3.216 -11.531 2.136 1.00 82.88 182 LEU A C 1
ATOM 1501 O O . LEU A 1 182 ? 2.522 -12.150 1.334 1.00 82.88 182 LEU A O 1
ATOM 1505 N N . ILE A 1 183 ? 4.515 -11.307 1.931 1.00 82.94 183 ILE A N 1
ATOM 1506 C CA . ILE A 1 183 ? 5.229 -11.770 0.735 1.00 82.94 183 ILE A CA 1
ATOM 1507 C C . ILE A 1 183 ? 5.338 -13.301 0.733 1.00 82.94 183 ILE A C 1
ATOM 1509 O O . ILE A 1 183 ? 5.221 -13.929 -0.319 1.00 82.94 183 ILE A O 1
ATOM 1513 N N . GLN A 1 184 ? 5.572 -13.916 1.895 1.00 84.12 184 GLN A N 1
ATOM 1514 C CA . GLN A 1 184 ? 5.604 -15.375 2.032 1.00 84.12 184 GLN A CA 1
ATOM 1515 C C . GLN A 1 184 ? 4.231 -15.988 1.742 1.00 84.12 184 GLN A C 1
ATOM 1517 O O . GLN A 1 184 ? 4.138 -16.907 0.929 1.00 84.12 184 GLN A O 1
ATOM 1522 N N . ASP A 1 185 ? 3.171 -15.429 2.326 1.00 80.81 185 ASP A N 1
ATOM 1523 C CA . ASP A 1 185 ? 1.793 -15.874 2.110 1.00 80.81 185 ASP A CA 1
ATOM 1524 C C . ASP A 1 185 ? 1.373 -15.748 0.636 1.00 80.81 185 ASP A C 1
ATOM 1526 O O . ASP A 1 185 ? 0.682 -16.623 0.101 1.00 80.81 185 ASP A O 1
ATOM 1530 N N . LEU A 1 186 ? 1.810 -14.679 -0.041 1.00 79.56 186 LEU A N 1
ATOM 1531 C CA . LEU A 1 186 ? 1.602 -14.495 -1.475 1.00 79.56 186 LEU A CA 1
ATOM 1532 C C . LEU A 1 186 ? 2.267 -15.618 -2.280 1.00 79.56 186 LEU A C 1
ATOM 1534 O O . LEU A 1 186 ? 1.60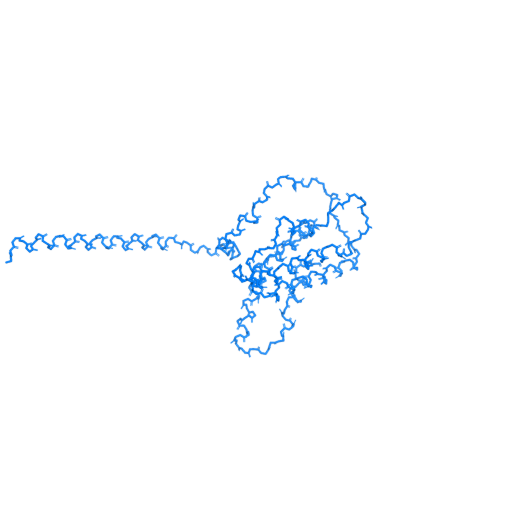5 -16.281 -3.076 1.00 79.56 186 LEU A O 1
ATOM 1538 N N . LYS A 1 187 ? 3.558 -15.870 -2.040 1.00 81.75 187 LYS A N 1
ATOM 1539 C CA . LYS A 1 187 ? 4.312 -16.921 -2.741 1.00 81.75 187 LYS A CA 1
ATOM 1540 C C . LYS A 1 187 ? 3.703 -18.299 -2.515 1.00 81.75 187 LYS A C 1
ATOM 1542 O O . LYS A 1 187 ? 3.615 -19.082 -3.455 1.00 81.75 187 LYS A O 1
ATOM 1547 N N . GLN A 1 188 ? 3.261 -18.585 -1.291 1.00 81.25 188 GLN A N 1
ATOM 1548 C CA . GLN A 1 188 ? 2.575 -19.836 -0.983 1.00 81.25 188 GLN A CA 1
ATOM 1549 C C . GLN A 1 188 ? 1.255 -19.948 -1.754 1.00 81.25 188 GLN A C 1
ATOM 1551 O O . GLN A 1 188 ? 0.966 -20.988 -2.330 1.00 81.25 188 GLN A O 1
ATOM 1556 N N . THR A 1 189 ? 0.482 -18.862 -1.827 1.00 74.62 189 THR A N 1
ATOM 1557 C CA . THR A 1 189 ? -0.779 -18.824 -2.586 1.00 74.62 189 THR A CA 1
ATOM 1558 C C . THR A 1 189 ? -0.559 -19.099 -4.072 1.00 74.62 189 THR A C 1
ATOM 1560 O O . THR A 1 189 ? -1.282 -19.892 -4.670 1.00 74.62 189 THR A O 1
ATOM 1563 N N . GLU A 1 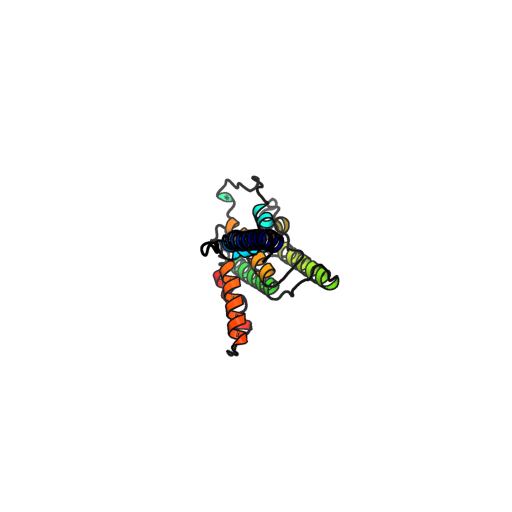190 ? 0.463 -18.488 -4.669 1.00 76.44 190 GLU A N 1
ATOM 1564 C CA . GLU A 1 190 ? 0.825 -18.726 -6.070 1.00 76.44 190 GLU A CA 1
ATOM 1565 C C . GLU A 1 190 ? 1.285 -20.175 -6.303 1.00 76.44 190 GLU A C 1
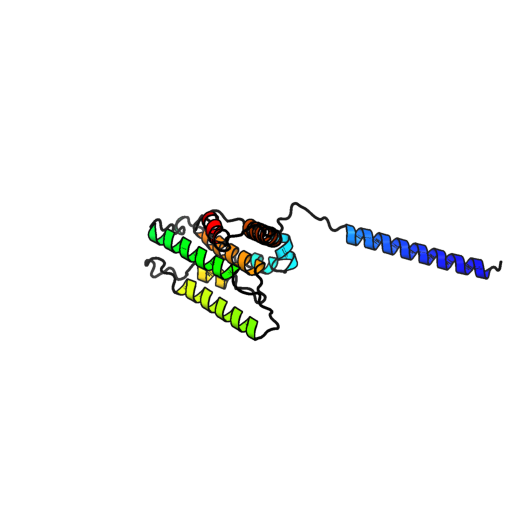ATOM 1567 O O . GLU A 1 190 ? 0.964 -20.776 -7.329 1.00 76.44 190 GLU A O 1
ATOM 1572 N N . GLN A 1 191 ? 2.010 -20.768 -5.351 1.00 76.44 191 GLN A N 1
ATOM 1573 C CA . GLN A 1 191 ? 2.409 -22.177 -5.409 1.00 76.44 191 GLN A CA 1
ATOM 1574 C C . GLN A 1 191 ? 1.207 -23.123 -5.325 1.00 76.44 191 GLN A C 1
ATOM 1576 O O . GLN A 1 191 ? 1.119 -24.047 -6.133 1.00 76.44 191 GLN A O 1
ATOM 1581 N N . ASP A 1 192 ? 0.276 -22.874 -4.402 1.00 74.44 192 ASP A N 1
ATOM 1582 C CA . ASP A 1 192 ? -0.943 -23.670 -4.227 1.00 74.44 192 ASP A CA 1
ATOM 1583 C C . ASP A 1 192 ? -1.829 -23.614 -5.486 1.00 74.44 192 ASP A C 1
ATOM 1585 O O . ASP A 1 192 ? -2.335 -24.643 -5.942 1.00 74.44 192 ASP A O 1
ATOM 1589 N N . PHE A 1 193 ? -1.973 -22.425 -6.088 1.00 69.62 193 PHE A N 1
ATOM 1590 C CA . PHE A 1 193 ? -2.721 -22.229 -7.335 1.00 69.62 193 PHE A CA 1
ATOM 1591 C C . PHE A 1 193 ? -2.131 -23.051 -8.487 1.00 69.62 193 PHE A C 1
ATOM 1593 O O . PHE A 1 193 ? -2.848 -23.766 -9.187 1.00 69.62 193 PHE A O 1
ATOM 1600 N N . ASN A 1 194 ? -0.805 -23.026 -8.638 1.00 68.12 194 ASN A N 1
ATOM 1601 C CA . ASN A 1 194 ? -0.103 -23.803 -9.662 1.00 68.12 194 ASN A CA 1
ATOM 1602 C C . ASN A 1 194 ? -0.220 -25.329 -9.460 1.00 68.12 194 ASN A C 1
ATOM 1604 O O . ASN A 1 194 ? 0.095 -26.093 -10.373 1.00 68.12 194 ASN A O 1
ATOM 1608 N N . GLN A 1 195 ? -0.682 -25.785 -8.291 1.00 74.88 195 GLN A N 1
ATOM 1609 C CA . GLN A 1 195 ? -0.917 -27.194 -7.970 1.00 74.88 195 GLN A CA 1
ATOM 1610 C C . GLN A 1 195 ? -2.390 -27.632 -8.128 1.00 74.88 195 GLN A C 1
ATOM 1612 O O . GLN A 1 195 ? -2.717 -28.760 -7.764 1.00 74.88 195 GLN A O 1
ATOM 1617 N N . ASN A 1 196 ? -3.270 -26.803 -8.717 1.00 62.53 196 ASN A N 1
ATOM 1618 C CA . ASN A 1 196 ? -4.701 -27.093 -8.947 1.00 62.53 196 ASN A CA 1
ATOM 1619 C C . ASN A 1 196 ? -5.479 -27.497 -7.678 1.00 62.53 196 ASN A C 1
ATOM 1621 O O . ASN A 1 196 ? -6.421 -28.290 -7.738 1.00 62.53 196 ASN A O 1
ATOM 1625 N N . ILE A 1 197 ? -5.093 -26.969 -6.519 1.00 63.16 197 ILE A N 1
ATOM 1626 C CA . ILE A 1 197 ? -5.890 -27.105 -5.299 1.00 63.16 197 ILE A CA 1
ATOM 1627 C C . ILE A 1 197 ? -7.095 -26.167 -5.450 1.00 63.16 197 ILE A C 1
ATOM 1629 O O . ILE A 1 197 ? -6.903 -24.989 -5.735 1.00 63.16 197 ILE A O 1
ATOM 1633 N N . GLU A 1 198 ? -8.325 -26.678 -5.306 1.00 51.81 198 GLU A N 1
ATOM 1634 C CA . GLU A 1 198 ? -9.562 -25.882 -5.396 1.00 51.81 198 GLU A CA 1
ATOM 1635 C C . GLU A 1 198 ? -9.483 -24.697 -4.420 1.00 51.81 198 GLU A C 1
ATOM 1637 O O . GLU A 1 198 ? -9.444 -24.871 -3.200 1.00 51.81 198 GLU A O 1
ATOM 1642 N N . TYR A 1 199 ? -9.364 -23.492 -4.979 1.00 52.66 199 TYR A N 1
ATOM 1643 C CA . TYR A 1 199 ? -8.956 -22.294 -4.255 1.00 52.66 199 TYR A CA 1
ATOM 1644 C C . TYR A 1 199 ? -10.075 -21.262 -4.321 1.00 52.66 199 TYR A C 1
ATOM 1646 O O . TYR A 1 199 ? -10.408 -20.760 -5.395 1.00 52.66 199 TYR A O 1
ATOM 1654 N N . ASN A 1 200 ? -10.667 -20.937 -3.174 1.00 52.84 200 ASN A N 1
ATOM 1655 C CA . ASN A 1 200 ? -11.642 -19.860 -3.094 1.00 52.84 200 ASN A CA 1
ATOM 1656 C C . ASN A 1 200 ? -10.865 -18.536 -3.026 1.00 52.84 200 ASN A C 1
ATOM 1658 O O . ASN A 1 200 ? -10.352 -18.159 -1.972 1.00 52.84 200 ASN A O 1
ATOM 1662 N N . ASP A 1 201 ? -10.720 -17.884 -4.181 1.00 49.09 201 ASP A N 1
ATOM 1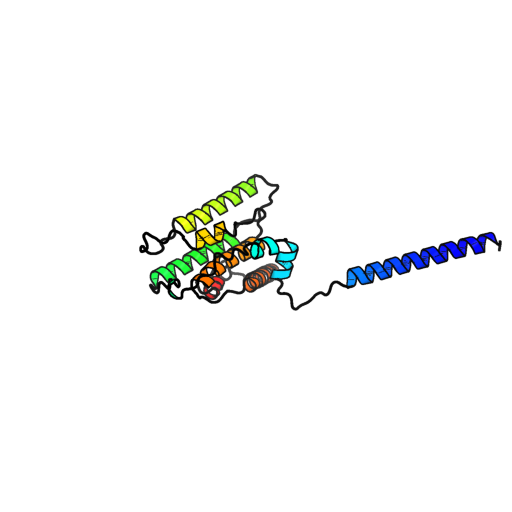663 C CA . ASP A 1 201 ? -9.845 -16.723 -4.414 1.00 49.09 201 ASP A CA 1
ATOM 1664 C C . ASP A 1 201 ? -10.084 -15.600 -3.382 1.00 49.09 201 ASP A C 1
ATOM 1666 O O . ASP A 1 201 ? -9.155 -14.983 -2.877 1.00 49.09 201 ASP A O 1
ATOM 1670 N N . LEU A 1 202 ? -11.331 -15.421 -2.937 1.00 49.62 202 LEU A N 1
ATOM 1671 C CA . LEU A 1 202 ? -11.716 -14.405 -1.950 1.00 49.62 202 LEU A CA 1
ATOM 1672 C C . LEU A 1 202 ? -11.362 -14.752 -0.491 1.00 49.62 202 LEU A C 1
ATOM 1674 O O . LEU A 1 202 ? -11.132 -13.836 0.296 1.00 49.62 202 LEU A O 1
ATOM 1678 N N . ASP A 1 203 ? -11.284 -16.033 -0.113 1.00 49.28 203 ASP A N 1
ATOM 1679 C CA . ASP A 1 203 ? -11.099 -16.455 1.291 1.00 49.28 203 ASP A CA 1
ATOM 1680 C C . ASP A 1 203 ? -9.638 -16.361 1.766 1.00 49.28 203 ASP A C 1
ATOM 1682 O O . ASP A 1 203 ? -9.355 -16.419 2.967 1.00 49.28 203 ASP A O 1
ATOM 1686 N N . LYS A 1 204 ? -8.687 -16.207 0.837 1.00 50.34 204 LYS A N 1
ATOM 1687 C CA . LYS A 1 204 ? -7.251 -16.074 1.141 1.00 50.34 204 LYS A CA 1
ATOM 1688 C C . LYS A 1 204 ? -6.597 -14.803 0.598 1.00 50.34 204 LYS A C 1
ATOM 1690 O O . LYS A 1 204 ? -5.456 -14.529 0.981 1.00 50.34 204 LYS A O 1
ATOM 1695 N N . VAL A 1 205 ? -7.307 -14.007 -0.211 1.00 52.72 205 VAL A N 1
ATOM 1696 C CA . VAL A 1 205 ? -6.984 -12.584 -0.415 1.00 52.72 205 VAL A CA 1
ATOM 1697 C C . VAL A 1 205 ? -6.866 -11.917 0.957 1.00 52.72 205 VAL A C 1
ATOM 1699 O O . VAL A 1 205 ? -7.442 -12.399 1.934 1.00 52.72 205 VAL A O 1
ATOM 1702 N N . THR A 1 206 ? -6.092 -10.837 1.035 1.00 52.09 206 THR A N 1
ATOM 1703 C CA . THR A 1 206 ? -5.778 -9.965 2.186 1.00 52.09 206 THR A CA 1
ATOM 1704 C C . THR A 1 206 ? -6.808 -9.914 3.333 1.00 52.09 206 THR A C 1
ATOM 1706 O O . THR A 1 206 ? -6.423 -9.717 4.479 1.00 52.09 206 THR A O 1
ATOM 1709 N N . LEU A 1 207 ? -8.097 -10.177 3.094 1.00 54.50 207 LEU A N 1
ATOM 1710 C CA . LEU A 1 207 ? -9.185 -10.184 4.068 1.00 54.50 207 LEU A CA 1
ATOM 1711 C C . LEU A 1 207 ? -8.893 -10.868 5.418 1.00 54.50 207 LEU A C 1
ATOM 1713 O O . LEU A 1 207 ? -9.183 -10.256 6.441 1.00 54.50 207 LEU A O 1
ATOM 1717 N N . ASN A 1 208 ? -8.327 -12.082 5.434 1.00 52.97 208 ASN A N 1
ATOM 1718 C CA . ASN A 1 208 ? -7.974 -12.804 6.674 1.00 52.97 208 ASN A CA 1
ATOM 1719 C C . ASN A 1 208 ? -6.568 -12.448 7.203 1.00 52.97 208 ASN A C 1
ATOM 1721 O O . ASN A 1 208 ? -6.215 -12.760 8.342 1.00 52.97 208 ASN A O 1
ATOM 1725 N N . ARG A 1 209 ? -5.732 -11.817 6.369 1.00 61.03 209 ARG A N 1
ATOM 1726 C CA . ARG A 1 209 ? -4.360 -11.403 6.711 1.00 61.03 209 ARG A CA 1
ATOM 1727 C C . ARG A 1 209 ? -4.350 -10.052 7.422 1.00 61.03 209 ARG A C 1
ATOM 1729 O O . ARG A 1 209 ? -3.549 -9.849 8.329 1.00 61.03 209 ARG A O 1
ATOM 1736 N N . GLU A 1 210 ? -5.282 -9.175 7.066 1.00 59.69 210 GLU A N 1
ATOM 1737 C CA . GLU A 1 210 ? -5.450 -7.841 7.647 1.00 59.69 210 GLU A CA 1
ATOM 1738 C C . GLU A 1 210 ? -5.863 -7.866 9.120 1.00 59.69 210 GLU A C 1
ATOM 1740 O O . GLU A 1 210 ? -5.396 -7.042 9.903 1.00 59.69 210 GLU A O 1
ATOM 1745 N N . GLU A 1 211 ? -6.635 -8.869 9.552 1.00 62.03 211 GLU A N 1
ATOM 1746 C CA . GLU A 1 211 ? -6.946 -9.050 10.979 1.00 62.03 211 GLU A CA 1
ATOM 1747 C C . GLU A 1 211 ? -5.675 -9.236 11.828 1.00 62.03 211 GLU A C 1
ATOM 1749 O O . GLU A 1 211 ? -5.620 -8.805 12.981 1.00 62.03 211 GLU A O 1
ATOM 1754 N N . LYS A 1 212 ? -4.614 -9.815 11.243 1.00 60.62 212 LYS A N 1
ATOM 1755 C CA . LYS A 1 212 ? -3.318 -10.021 11.909 1.00 60.62 212 LYS A CA 1
ATOM 1756 C C . LYS A 1 212 ? -2.451 -8.761 11.948 1.00 60.62 212 LYS A C 1
ATOM 1758 O O . LYS A 1 212 ? -1.513 -8.717 12.739 1.00 60.62 212 LYS A O 1
ATOM 1763 N N . GLN A 1 213 ? -2.746 -7.750 11.126 1.00 59.78 213 GLN A N 1
ATOM 1764 C CA . GLN A 1 213 ? -2.031 -6.468 11.127 1.00 59.78 213 GLN A CA 1
ATOM 1765 C C . GLN A 1 213 ? -2.515 -5.512 12.234 1.00 59.78 213 GLN A C 1
ATOM 1767 O O . GLN A 1 213 ? -1.978 -4.415 12.366 1.00 59.78 213 GLN A O 1
ATOM 1772 N N . LEU A 1 214 ? -3.479 -5.943 13.065 1.00 55.88 214 LEU A N 1
ATOM 1773 C CA . LEU A 1 214 ? -3.964 -5.233 14.257 1.00 55.88 214 LEU A CA 1
ATOM 1774 C C . LEU A 1 214 ? -4.486 -3.810 13.982 1.00 55.88 214 LEU A C 1
ATOM 1776 O O . LEU A 1 214 ? -4.378 -2.932 14.847 1.00 55.88 214 LEU A O 1
ATOM 1780 N N . GLY A 1 215 ? -5.089 -3.595 12.805 1.00 51.00 215 GLY A N 1
ATOM 1781 C CA . GLY A 1 215 ? -5.910 -2.413 12.503 1.00 51.00 215 GLY A CA 1
ATOM 1782 C C . GLY A 1 215 ? -6.936 -2.130 13.594 1.00 51.00 215 GLY A C 1
ATOM 1783 O O . GLY A 1 215 ? -7.524 -3.096 14.135 1.00 51.00 215 GLY A O 1
#

Organism: NCBI:txid61262

pLDDT: mean 73.1, std 19.33, range [37.38, 97.62]

Radius of gyration: 26.27 Å; chains: 1; bounding box: 82×54×58 Å

Secondary structure (DSSP, 8-state):
--HHHHHHHHHHHHHHHHHHHHHHHHHHHHHT----TTS-HHHHHHHHTT-HHHHH----GGG----GGG------HHHHHHHHHHHHHHHHHHHHSPPB-TT-HHHHHHHHHHHHHHHHHHHH-------TT----HHHHHHHHSPPPSSB-HHHHHHHHHHHHHHHHHHTTPPPP-THHHHHHHHHHHHHHHTT----HHHHSTHHHHGGGT-

Foldseek 3Di:
DDPVVVVVVVVVVVVVVVVVVVVVVCCCVVVPPPPPPPDQVVVVVCVVVVCPCLVVVPPPPVPPPDDPVQQPPPPPVVLLVLVLVLLLVQLLCLLPQAWADLVDPVSQVSVVVVQVVQLCSQVVRPDDDDDPPPPDSQLNVLCVSRPQDSTDDNLSSLLSSLVSLQSVCVSNVHDRDDSSVVVVLVVVVVVCVVVVDPDPPVVSRCPVVSVVRSD

Sequence (215 aa):
MSLWDKCNANKDYVYRIIALMFLIITWTLLSSGELDGSIPHSKIFFKSLNLDNYFNGSNDDSLRYTNEQDMIKNEDPKYMELGRVTWKTFHVTMEMFPDVNMNDNDDLKKRDKLVDWINLLGETYPCSKDQQNTPNNLFLQSIKNYPLPINLNKIINIEWGCHIHNLVNERLGKIKYDCSILIQDLKQTEQDFNQNIEYNDLDKVTLNREEKQLG

InterPro domains:
  IPR017905 ERV/ALR sulfhydryl oxidase domain [PF04777] (85-182)
  IPR017905 ERV/ALR sulfhydryl oxidase domain [PS51324] (75-186)
  IPR036774 ERV/ALR sulfhydryl oxidase domain superfamily [G3DSA:1.20.120.310] (72-198)
  IPR036774 ERV/ALR sulfhydryl oxidase domain superfamily [SSF69000] (76-182)
  IPR039799 Sulfhydryl oxidase ALR/ERV [PTHR12645] (68-190)